Protein AF-A0A958XZD4-F1 (afdb_monomer_lite)

Sequence (187 aa):
SRILRFDDVDGHTVAGREPSVVVDDLPGDAHHGWKFIAFGPDGRLYVPVGAPCNVCDPRPPYASILSMTASGGERRSVARGVRNSVGFDWNPASGVLWFSDNGRDWLGDDRPPGEINRVSVPGQHFGFPYRHGDGLRDPEFGAAGDGLEFVAPALALGAHVAPLGLEFYRGRAFPARYRGALFVAEH

pLDDT: mean 95.66, std 2.87, range [83.25, 98.62]

Structure (mmCIF, N/CA/C/O backbone):
data_AF-A0A958XZD4-F1
#
_entry.id   AF-A0A958XZD4-F1
#
loop_
_atom_site.group_PDB
_atom_site.id
_atom_site.type_symbol
_atom_site.label_atom_id
_atom_site.label_alt_id
_atom_site.label_comp_id
_atom_site.label_asym_id
_atom_site.label_entity_id
_atom_site.label_seq_id
_atom_site.pdbx_PDB_ins_code
_atom_site.Cartn_x
_atom_site.Cartn_y
_atom_site.Cartn_z
_atom_site.occupancy
_atom_site.B_iso_or_equiv
_atom_site.auth_seq_id
_atom_site.auth_comp_id
_atom_site.auth_asym_id
_atom_site.auth_atom_id
_atom_site.pdbx_PDB_model_num
ATOM 1 N N . SER A 1 1 ? 4.691 12.036 11.489 1.00 90.56 1 SER A N 1
ATOM 2 C CA . SER A 1 1 ? 3.235 11.798 11.525 1.00 90.56 1 SER A CA 1
ATOM 3 C C . SER A 1 1 ? 2.879 11.154 12.856 1.00 90.56 1 SER A C 1
ATOM 5 O O . SER A 1 1 ? 3.766 10.626 13.516 1.00 90.56 1 SER A O 1
ATOM 7 N N . ARG A 1 2 ? 1.612 11.245 13.284 1.00 94.25 2 ARG A N 1
ATOM 8 C CA . ARG A 1 2 ? 1.153 10.715 14.579 1.00 94.25 2 ARG A CA 1
ATOM 9 C C . ARG A 1 2 ? 0.046 9.682 14.394 1.00 94.25 2 ARG A C 1
ATOM 11 O O . ARG A 1 2 ? -0.795 9.862 13.517 1.00 94.25 2 ARG A O 1
ATOM 18 N N . ILE A 1 3 ? 0.023 8.662 15.250 1.00 96.25 3 ILE A N 1
ATOM 19 C CA . ILE A 1 3 ? -1.112 7.747 15.424 1.00 96.25 3 ILE A CA 1
ATOM 20 C C . ILE A 1 3 ? -1.766 8.083 16.758 1.00 96.25 3 ILE A C 1
ATOM 22 O O . ILE A 1 3 ? -1.111 8.103 17.803 1.00 96.25 3 ILE A O 1
ATOM 26 N N . LEU A 1 4 ? -3.057 8.379 16.695 1.00 96.12 4 LEU A N 1
ATOM 27 C CA . LEU A 1 4 ? -3.867 8.821 17.818 1.00 96.12 4 LEU A CA 1
ATOM 28 C C . LEU A 1 4 ? -4.911 7.751 18.135 1.00 96.12 4 LEU A C 1
ATOM 30 O O . LEU A 1 4 ? -5.474 7.151 17.219 1.00 96.12 4 LEU A O 1
ATOM 34 N N . ARG A 1 5 ? -5.177 7.532 19.422 1.00 95.38 5 ARG A N 1
ATOM 35 C CA . ARG A 1 5 ? -6.197 6.598 19.907 1.00 95.38 5 ARG A CA 1
ATOM 36 C C . ARG A 1 5 ? -7.240 7.343 20.722 1.00 95.38 5 ARG A C 1
ATOM 38 O O . ARG A 1 5 ? -6.900 8.146 21.590 1.00 95.38 5 ARG A O 1
ATOM 45 N N . PHE A 1 6 ? -8.498 7.032 20.453 1.00 94.81 6 PHE A N 1
ATOM 46 C CA . PHE A 1 6 ? -9.627 7.421 21.284 1.00 94.81 6 PHE A CA 1
ATOM 47 C C . PHE A 1 6 ? -10.157 6.163 21.966 1.00 94.81 6 PHE A C 1
ATOM 49 O O . PHE A 1 6 ? -10.447 5.178 21.291 1.00 94.81 6 PHE A O 1
ATOM 56 N N . ASP A 1 7 ? -10.247 6.204 23.290 1.00 91.31 7 ASP A N 1
ATOM 57 C CA . ASP A 1 7 ? -10.787 5.112 24.104 1.00 91.31 7 ASP A CA 1
ATOM 58 C C . ASP A 1 7 ? -12.302 5.303 24.298 1.00 91.31 7 ASP A C 1
ATOM 60 O O . ASP A 1 7 ? -12.813 6.392 24.042 1.00 91.31 7 ASP A O 1
ATOM 64 N N . ASP A 1 8 ? -13.038 4.274 24.724 1.00 88.44 8 ASP A N 1
ATOM 65 C CA . ASP A 1 8 ? -14.467 4.353 25.092 1.00 88.44 8 ASP A CA 1
ATOM 66 C C . ASP A 1 8 ? -15.332 5.147 24.088 1.00 88.44 8 ASP A C 1
ATOM 68 O O . ASP A 1 8 ? -15.946 6.168 24.417 1.00 88.44 8 ASP A O 1
ATOM 72 N N . VAL A 1 9 ? -15.299 4.739 22.816 1.00 90.62 9 VAL A N 1
ATOM 73 C CA . VAL A 1 9 ? -16.026 5.413 21.721 1.00 90.62 9 VAL A CA 1
ATOM 74 C C . VAL A 1 9 ? -17.437 4.863 21.503 1.00 90.62 9 VAL A C 1
ATOM 76 O O . VAL A 1 9 ? -18.265 5.521 20.875 1.00 90.62 9 VAL A O 1
ATOM 79 N N . ASP A 1 10 ? -17.742 3.681 22.038 1.00 89.62 10 ASP A N 1
ATOM 80 C CA . ASP A 1 10 ? -19.055 3.057 21.883 1.00 89.62 10 ASP A CA 1
ATOM 81 C C . ASP A 1 10 ? -20.140 3.906 22.555 1.00 89.62 10 ASP A C 1
ATOM 83 O O . ASP A 1 10 ? -20.133 4.121 23.764 1.00 89.62 10 ASP A O 1
ATOM 87 N N . GLY A 1 11 ? -21.079 4.420 21.755 1.00 84.19 11 GLY A N 1
ATOM 88 C CA . GLY A 1 11 ? -22.170 5.276 22.236 1.00 84.19 11 GLY A CA 1
ATOM 89 C C . GLY A 1 11 ? -21.761 6.705 22.622 1.00 84.19 11 GLY A C 1
ATOM 90 O O . GLY A 1 11 ? -22.617 7.475 23.063 1.00 84.19 11 GLY A O 1
ATOM 91 N N . HIS A 1 12 ? -20.497 7.096 22.425 1.00 83.25 12 HIS A N 1
ATOM 92 C CA . HIS A 1 12 ? -19.972 8.406 22.812 1.00 83.25 12 HIS A CA 1
ATOM 93 C C . HIS A 1 12 ? -19.289 9.119 21.640 1.00 83.25 12 HIS A C 1
ATOM 95 O O . HIS A 1 12 ? -18.528 8.533 20.878 1.00 83.25 12 HIS A O 1
ATOM 101 N N . THR A 1 13 ? -19.515 10.429 21.508 1.00 87.31 13 THR A N 1
ATOM 102 C CA . THR A 1 13 ? -18.779 11.242 20.528 1.00 87.31 13 THR A CA 1
ATOM 103 C C . THR A 1 13 ? -17.320 11.428 20.952 1.00 87.31 13 THR A C 1
ATOM 105 O O . THR A 1 13 ? -17.013 11.555 22.138 1.00 87.31 13 THR A O 1
ATOM 108 N N . VAL A 1 14 ? -16.413 11.476 19.974 1.00 90.44 14 VAL A N 1
ATOM 109 C CA . VAL A 1 14 ? -15.002 11.845 20.186 1.00 90.44 14 VAL A CA 1
ATOM 110 C C . VAL A 1 14 ? -14.776 13.360 20.176 1.00 90.44 14 VAL A C 1
ATOM 112 O O . VAL A 1 14 ? -13.685 13.826 20.496 1.00 90.44 14 VAL A O 1
ATOM 115 N N . ALA A 1 15 ? -15.797 14.148 19.825 1.00 89.00 15 ALA A N 1
ATOM 116 C CA . ALA A 1 15 ? -15.689 15.600 19.758 1.00 89.00 15 ALA A CA 1
ATOM 117 C C . ALA A 1 15 ? -15.305 16.199 21.123 1.00 89.00 15 ALA A C 1
ATOM 119 O O . ALA A 1 15 ? -15.948 15.928 22.134 1.00 89.00 15 ALA A O 1
ATOM 120 N N . GLY A 1 16 ? -14.254 17.024 21.140 1.00 87.44 16 GLY A N 1
ATOM 121 C CA . GLY A 1 16 ? -13.761 17.692 22.350 1.00 87.44 16 GLY A CA 1
ATOM 122 C C . GLY A 1 16 ? -12.963 16.805 23.312 1.00 87.44 16 GLY A C 1
ATOM 123 O O . GLY A 1 16 ? -12.531 17.299 24.349 1.00 87.44 16 GLY A O 1
ATOM 124 N N . ARG A 1 17 ? -12.745 15.523 22.992 1.00 92.19 17 ARG A N 1
ATOM 125 C CA . ARG A 1 17 ? -11.922 14.617 23.803 1.00 92.19 17 ARG A CA 1
ATOM 126 C C . ARG A 1 17 ? -10.468 14.672 23.347 1.00 92.19 17 ARG A C 1
ATOM 128 O O . ARG A 1 17 ? -10.190 14.695 22.149 1.00 92.19 17 ARG A O 1
ATOM 135 N N . GLU A 1 18 ? -9.541 14.658 24.298 1.00 93.56 18 GLU A N 1
ATOM 136 C CA . GLU A 1 18 ? -8.116 14.551 23.989 1.00 93.56 18 GLU A CA 1
ATOM 137 C C . GLU A 1 18 ? -7.756 13.093 23.658 1.00 93.56 18 GLU A C 1
ATOM 139 O O . GLU A 1 18 ? -8.066 12.194 24.445 1.00 93.56 18 GLU A O 1
ATOM 144 N N . PRO A 1 19 ? -7.127 12.821 22.502 1.00 95.88 19 PRO A N 1
ATOM 145 C CA . PRO A 1 19 ? -6.666 11.482 22.179 1.00 95.88 19 PRO A CA 1
ATOM 146 C C . PRO A 1 19 ? -5.383 11.130 22.929 1.00 95.88 19 PRO A C 1
ATOM 148 O O . PRO A 1 19 ? -4.532 11.983 23.188 1.00 95.88 19 PRO A O 1
ATOM 151 N N . SER A 1 20 ? -5.177 9.835 23.147 1.00 96.50 20 SER A N 1
ATOM 152 C CA . SER A 1 20 ? -3.8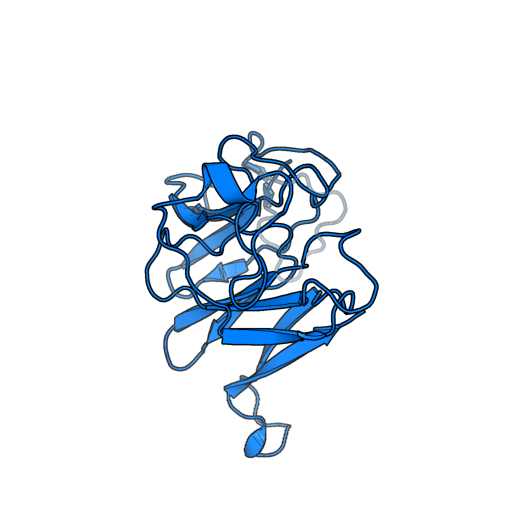62 9.314 23.514 1.00 96.50 20 SER A CA 1
ATOM 153 C C . SER A 1 20 ? -2.950 9.283 22.287 1.00 96.50 20 SER A C 1
ATOM 155 O O . SER A 1 20 ? -3.335 8.786 21.224 1.00 96.50 20 SER A O 1
ATOM 157 N N . VAL A 1 21 ? -1.722 9.780 22.427 1.00 97.56 21 VAL A N 1
ATOM 158 C CA . VAL A 1 21 ? -0.681 9.619 21.405 1.00 97.56 21 VAL A CA 1
ATOM 159 C C . VAL A 1 21 ? -0.095 8.215 21.532 1.00 97.56 21 VAL A C 1
ATOM 161 O O . VAL A 1 21 ? 0.462 7.868 22.569 1.00 97.56 21 VAL A O 1
ATOM 164 N N . VAL A 1 22 ? -0.231 7.402 20.483 1.00 97.56 22 VAL A N 1
ATOM 165 C CA . VAL A 1 22 ? 0.324 6.036 20.433 1.00 97.56 22 VAL A CA 1
ATOM 166 C C . VAL A 1 22 ? 1.698 6.035 19.771 1.00 97.56 22 VAL A C 1
ATOM 168 O O . VAL A 1 22 ? 2.606 5.331 20.197 1.00 97.56 22 VAL A O 1
ATOM 171 N N . VAL A 1 23 ? 1.844 6.826 18.709 1.00 96.94 23 VAL A N 1
ATOM 172 C CA . VAL A 1 23 ? 3.079 6.966 17.932 1.00 96.94 23 VAL A CA 1
ATOM 173 C C . VAL A 1 23 ? 3.206 8.413 17.478 1.00 96.94 23 VAL A C 1
ATOM 175 O O . VAL A 1 23 ? 2.223 8.981 17.001 1.00 96.94 23 VAL A O 1
ATOM 178 N N . ASP A 1 24 ? 4.398 8.996 17.569 1.00 96.81 24 ASP A N 1
ATOM 179 C CA . ASP A 1 24 ? 4.687 10.368 17.127 1.00 96.81 24 ASP A CA 1
ATOM 180 C C . ASP A 1 24 ? 6.016 10.541 16.375 1.00 96.81 24 ASP A C 1
ATOM 182 O O . ASP A 1 24 ? 6.325 11.637 15.908 1.00 96.81 24 ASP A O 1
ATOM 186 N N . ASP A 1 25 ? 6.750 9.452 16.173 1.00 95.50 25 ASP A N 1
ATOM 187 C CA . ASP A 1 25 ? 8.084 9.413 15.571 1.00 95.50 25 ASP A CA 1
ATOM 188 C C . ASP A 1 25 ? 8.097 8.824 14.146 1.00 95.50 25 ASP A C 1
ATOM 190 O O . ASP A 1 25 ? 9.162 8.593 13.572 1.00 95.50 25 ASP A O 1
ATOM 194 N N . LEU A 1 26 ? 6.931 8.572 13.539 1.00 95.06 26 LEU A N 1
ATOM 195 C CA . LEU A 1 26 ? 6.868 8.175 12.129 1.00 95.06 26 LEU A CA 1
ATOM 196 C C . LEU A 1 26 ? 7.177 9.369 11.215 1.00 95.06 26 LEU A C 1
ATOM 198 O O . LEU A 1 26 ? 6.849 10.506 11.566 1.00 95.06 26 LEU A O 1
ATOM 202 N N . PRO A 1 27 ? 7.712 9.148 10.001 1.00 95.12 27 PRO A N 1
ATOM 203 C CA . PRO A 1 27 ? 7.932 10.237 9.055 1.00 95.12 27 PRO A CA 1
ATOM 204 C C . PRO A 1 27 ? 6.652 11.028 8.737 1.00 95.12 27 PRO A C 1
ATOM 206 O O . PRO A 1 27 ? 5.539 10.490 8.778 1.00 95.12 27 PRO A O 1
ATOM 209 N N . GLY A 1 28 ? 6.786 12.340 8.531 1.00 92.75 28 GLY A N 1
ATOM 210 C CA . GLY A 1 28 ? 5.668 13.291 8.430 1.00 92.75 28 GLY A CA 1
ATOM 211 C C . GLY A 1 28 ? 5.514 13.973 7.076 1.00 92.75 28 GLY A C 1
ATOM 212 O O . GLY A 1 28 ? 4.638 14.822 6.943 1.00 92.75 28 GLY A O 1
ATOM 213 N N . ASP A 1 29 ? 6.363 13.631 6.115 1.00 96.19 29 ASP A N 1
ATOM 214 C CA . ASP A 1 29 ? 6.440 14.274 4.813 1.00 96.19 29 ASP A CA 1
ATOM 215 C C . ASP A 1 29 ? 5.123 14.137 4.040 1.00 96.19 29 ASP A C 1
ATOM 217 O O . ASP A 1 29 ? 4.458 13.100 4.074 1.00 96.19 29 ASP A O 1
ATOM 221 N N . ALA A 1 30 ? 4.725 15.220 3.368 1.00 93.00 30 ALA A N 1
ATOM 222 C CA . ALA A 1 30 ? 3.409 15.320 2.741 1.00 93.00 30 ALA A CA 1
ATOM 223 C C . ALA A 1 30 ? 3.274 14.429 1.496 1.00 93.00 30 ALA A C 1
ATOM 225 O O . ALA A 1 30 ? 2.206 13.873 1.239 1.00 93.00 30 ALA A O 1
ATOM 226 N N . HIS A 1 31 ? 4.352 14.284 0.724 1.00 92.94 31 HIS A N 1
ATOM 227 C CA . HIS A 1 31 ? 4.358 13.489 -0.500 1.00 92.94 31 HIS A CA 1
ATOM 228 C C . HIS A 1 31 ? 4.164 12.011 -0.144 1.00 92.94 31 HIS A C 1
ATOM 230 O O . HIS A 1 31 ? 4.938 11.459 0.633 1.00 92.94 31 HIS A O 1
ATOM 236 N N . HIS A 1 32 ? 3.081 11.408 -0.647 1.00 95.50 32 HIS A N 1
ATOM 237 C CA . HIS A 1 32 ? 2.643 10.052 -0.271 1.00 95.50 32 HIS A CA 1
ATOM 238 C C . HIS A 1 32 ? 2.508 9.866 1.255 1.00 95.50 32 HIS A C 1
ATOM 240 O O . HIS A 1 32 ? 2.673 8.779 1.819 1.00 95.50 32 HIS A O 1
ATOM 246 N N . GLY A 1 33 ? 2.207 10.972 1.940 1.00 89.50 33 GLY A N 1
ATOM 247 C CA . GLY A 1 33 ? 2.084 11.047 3.386 1.00 89.50 33 GLY A CA 1
ATOM 248 C C . GLY A 1 33 ? 0.758 10.508 3.909 1.00 89.50 33 GLY A C 1
ATOM 249 O O . GLY A 1 33 ? 0.694 10.141 5.083 1.00 89.50 33 GLY A O 1
ATOM 250 N N . TRP A 1 34 ? -0.276 10.417 3.065 1.00 86.56 34 TRP A N 1
ATOM 251 C CA . TRP A 1 34 ? -1.595 9.922 3.456 1.00 86.56 34 TRP A CA 1
ATOM 252 C C . TRP A 1 34 ? -1.536 8.476 3.943 1.00 86.56 34 TRP A C 1
ATOM 254 O O . TRP A 1 34 ? -0.761 7.661 3.446 1.00 86.56 34 TRP A O 1
ATOM 264 N N . LYS A 1 35 ? -2.307 8.187 4.992 1.00 84.62 35 LYS A N 1
ATOM 265 C CA . LYS A 1 35 ? -2.238 6.926 5.729 1.00 84.62 35 LYS A CA 1
ATOM 266 C C . LYS A 1 35 ? -3.596 6.247 5.709 1.00 84.62 35 LYS A C 1
ATOM 268 O O . LYS A 1 35 ? -4.576 6.825 6.165 1.00 84.62 35 LYS A O 1
ATOM 273 N N . PHE A 1 36 ? -3.609 5.001 5.259 1.00 92.12 36 PHE A N 1
ATOM 274 C CA . PHE A 1 36 ? -4.656 4.036 5.561 1.00 92.12 36 PHE A CA 1
ATOM 275 C C . PHE A 1 36 ? -4.083 3.058 6.584 1.00 92.12 36 PHE A C 1
ATOM 277 O O . PHE A 1 36 ? -3.016 2.501 6.349 1.00 92.12 36 PHE A O 1
ATOM 284 N N . ILE A 1 37 ? -4.722 2.901 7.742 1.00 96.50 37 ILE A N 1
ATOM 285 C CA . ILE A 1 37 ? -4.243 2.005 8.802 1.00 96.50 37 ILE A CA 1
ATOM 286 C C . ILE A 1 37 ? -5.36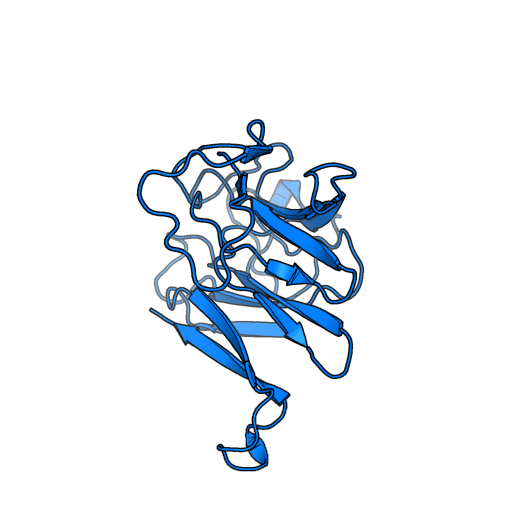4 1.065 9.216 1.00 96.50 37 ILE A C 1
ATOM 288 O O . ILE A 1 37 ? -6.515 1.482 9.322 1.00 96.50 37 ILE A O 1
ATOM 292 N N . ALA A 1 38 ? -5.025 -0.192 9.476 1.00 97.62 38 ALA A N 1
ATOM 293 C CA . ALA A 1 38 ? -5.985 -1.183 9.942 1.00 97.62 38 ALA A CA 1
ATOM 294 C C . ALA A 1 38 ? -5.296 -2.250 10.794 1.00 97.62 38 ALA A C 1
ATOM 296 O O . ALA A 1 38 ? -4.089 -2.486 10.675 1.00 97.62 38 ALA A O 1
ATOM 297 N N . PHE A 1 39 ? -6.074 -2.887 11.666 1.00 98.06 39 PHE A N 1
ATOM 298 C CA . PHE A 1 39 ? -5.624 -4.058 12.406 1.00 98.06 39 PHE A CA 1
ATOM 299 C C . PHE A 1 39 ? -5.753 -5.305 11.538 1.00 98.06 39 PHE A C 1
ATOM 301 O O . PHE A 1 39 ? -6.809 -5.554 10.958 1.00 98.06 39 PHE A O 1
ATOM 308 N N . GLY A 1 40 ? -4.678 -6.085 11.472 1.00 97.25 40 GLY A N 1
ATOM 309 C CA . GLY A 1 40 ? -4.677 -7.376 10.801 1.00 97.25 40 GLY A CA 1
ATOM 310 C C . GLY A 1 40 ? -5.298 -8.488 11.653 1.00 97.25 40 GLY A C 1
ATOM 311 O O . GLY A 1 40 ? -5.572 -8.297 12.842 1.00 97.25 40 GLY A O 1
ATOM 312 N N . PRO A 1 41 ? -5.470 -9.692 11.080 1.00 96.44 41 PRO A N 1
ATOM 313 C CA . PRO A 1 41 ? -6.009 -10.855 11.788 1.00 96.44 41 PRO A CA 1
ATOM 314 C C . PRO A 1 41 ? -5.108 -11.345 12.934 1.00 96.44 41 PRO A C 1
ATOM 316 O O . PRO A 1 41 ? -5.559 -12.110 13.781 1.00 96.44 41 PRO A O 1
ATOM 319 N N . ASP A 1 42 ? -3.847 -10.906 12.980 1.00 95.75 42 ASP A N 1
ATOM 320 C CA . ASP A 1 42 ? -2.896 -11.178 14.063 1.00 95.75 42 ASP A CA 1
ATOM 321 C C . ASP A 1 42 ? -2.981 -10.159 15.219 1.00 95.75 42 ASP A C 1
ATOM 323 O O . ASP A 1 42 ? -2.174 -10.206 16.148 1.00 95.75 42 ASP A O 1
ATOM 327 N N . GLY A 1 43 ? -3.936 -9.223 15.163 1.00 97.12 43 GLY A N 1
ATOM 328 C CA . GLY A 1 43 ? -4.126 -8.178 16.170 1.00 97.12 43 GLY A CA 1
ATOM 329 C C . GLY A 1 43 ? -3.078 -7.064 16.126 1.00 97.12 43 GLY A C 1
ATOM 330 O O . GLY A 1 43 ? -3.051 -6.212 17.018 1.00 97.12 43 GLY A O 1
ATOM 331 N N . ARG A 1 44 ? -2.206 -7.038 15.110 1.00 98.12 44 ARG A N 1
ATOM 332 C CA . ARG A 1 44 ? -1.203 -5.980 14.930 1.00 98.12 44 ARG A CA 1
ATOM 333 C C . ARG A 1 44 ? -1.752 -4.860 14.055 1.00 98.12 44 ARG A C 1
ATOM 335 O O . ARG A 1 44 ? -2.557 -5.099 13.160 1.00 98.12 44 ARG A O 1
ATOM 342 N N . LEU A 1 45 ? -1.300 -3.634 14.302 1.00 98.38 45 LEU A N 1
ATOM 343 C CA . LEU A 1 45 ? -1.636 -2.460 13.499 1.00 98.38 45 LEU A CA 1
ATOM 344 C C . LEU A 1 45 ? -0.692 -2.368 12.300 1.00 98.38 45 LEU A C 1
ATOM 346 O O . LEU A 1 45 ? 0.527 -2.403 12.481 1.00 98.38 45 LEU A O 1
ATOM 350 N N . TYR A 1 46 ? -1.244 -2.214 11.099 1.00 98.25 46 TYR A N 1
ATOM 351 C CA . TYR A 1 46 ? -0.487 -2.069 9.859 1.00 98.25 46 TYR A CA 1
ATOM 352 C C . TYR A 1 46 ? -0.541 -0.627 9.365 1.00 98.25 46 TYR A C 1
ATOM 354 O O . TYR A 1 46 ? -1.604 -0.006 9.365 1.00 98.25 46 TYR A O 1
ATOM 362 N N . VAL A 1 47 ? 0.619 -0.085 8.985 1.00 97.75 47 VAL A N 1
ATOM 363 C CA . VAL A 1 47 ? 0.793 1.340 8.676 1.00 97.75 47 VAL A CA 1
ATOM 364 C C . VAL A 1 47 ? 1.713 1.521 7.463 1.00 97.75 47 VAL A C 1
ATOM 366 O O . VAL A 1 47 ? 2.890 1.166 7.546 1.00 97.75 47 VAL A O 1
ATOM 369 N N . PRO A 1 48 ? 1.230 2.097 6.351 1.00 97.06 48 PRO A N 1
ATOM 370 C CA . PRO A 1 48 ? 2.035 2.380 5.179 1.00 97.06 48 PRO A CA 1
ATOM 371 C C . PRO A 1 48 ? 2.840 3.664 5.397 1.00 97.06 48 PRO A C 1
ATOM 373 O O . PRO A 1 48 ? 2.332 4.706 5.820 1.00 97.06 48 PRO A O 1
ATOM 376 N N . VAL A 1 49 ? 4.121 3.614 5.070 1.00 97.44 49 VAL A N 1
ATOM 377 C CA . VAL A 1 49 ? 5.025 4.760 5.054 1.00 97.44 49 VAL A CA 1
ATOM 378 C C . VAL A 1 49 ? 5.476 4.955 3.608 1.00 97.44 49 VAL A C 1
ATOM 380 O O . VAL A 1 49 ? 6.498 4.419 3.193 1.00 97.44 49 VAL A O 1
ATOM 383 N N . GLY A 1 50 ? 4.671 5.690 2.835 1.00 97.06 50 GLY A N 1
ATOM 384 C CA . GLY A 1 50 ? 4.950 5.998 1.430 1.00 97.06 50 GLY A CA 1
ATOM 385 C C . GLY A 1 50 ? 6.212 6.839 1.240 1.00 97.06 50 GLY A C 1
ATOM 386 O O . GLY A 1 50 ? 6.662 7.512 2.165 1.00 97.06 50 GLY A O 1
ATOM 387 N N . ALA A 1 51 ? 6.804 6.771 0.051 1.00 97.81 51 ALA A N 1
ATOM 388 C CA . ALA A 1 51 ? 8.025 7.477 -0.311 1.00 97.81 51 ALA A CA 1
ATOM 389 C C . ALA A 1 51 ? 7.812 9.005 -0.333 1.00 97.81 51 ALA A C 1
ATOM 391 O O . ALA A 1 51 ? 6.829 9.465 -0.909 1.00 97.81 51 ALA A O 1
ATOM 392 N N . PRO A 1 52 ? 8.749 9.818 0.184 1.00 97.38 52 PRO A N 1
ATOM 393 C CA . PRO A 1 52 ? 8.582 11.269 0.328 1.00 97.38 52 PRO A CA 1
ATOM 394 C C . PRO A 1 52 ? 8.801 12.040 -0.992 1.00 97.38 52 PRO A C 1
ATOM 396 O O . PRO A 1 52 ? 9.188 13.207 -0.996 1.00 97.38 52 PRO A O 1
ATOM 399 N N . CYS A 1 53 ? 8.617 11.383 -2.134 1.00 97.00 53 CYS A N 1
ATOM 400 C CA . CYS A 1 53 ? 9.040 11.836 -3.454 1.00 97.00 53 CYS A CA 1
ATOM 401 C C . CYS A 1 53 ? 8.246 11.106 -4.546 1.00 97.00 53 CYS A C 1
ATOM 403 O O . CYS A 1 53 ? 7.665 10.053 -4.286 1.00 97.00 53 CYS A O 1
ATOM 405 N N . ASN A 1 54 ? 8.318 11.600 -5.787 1.00 96.62 54 ASN A N 1
ATOM 406 C CA . ASN A 1 54 ? 7.836 10.839 -6.940 1.00 96.62 54 ASN A CA 1
ATOM 407 C C . ASN A 1 54 ? 8.700 9.578 -7.167 1.00 96.62 54 ASN A C 1
ATOM 409 O O . ASN A 1 54 ? 8.183 8.464 -7.212 1.00 96.62 54 ASN A O 1
ATOM 413 N N . VAL A 1 55 ? 10.020 9.760 -7.273 1.00 97.06 55 VAL A N 1
ATOM 414 C CA . VAL A 1 55 ? 11.017 8.689 -7.387 1.00 97.06 55 VAL A CA 1
ATOM 415 C C . VAL A 1 55 ? 12.256 9.074 -6.577 1.00 97.06 55 VAL A C 1
ATOM 417 O O . VAL A 1 55 ? 12.748 10.197 -6.680 1.00 97.06 55 VAL A O 1
ATOM 420 N N . CYS A 1 56 ? 12.706 8.182 -5.701 1.00 97.44 56 CYS A N 1
ATOM 421 C CA . CYS A 1 56 ? 13.918 8.321 -4.895 1.00 97.44 56 CYS A CA 1
ATOM 422 C C . CYS A 1 56 ? 14.203 6.993 -4.186 1.00 97.44 56 CYS A C 1
ATOM 424 O O . CYS A 1 56 ? 13.321 6.141 -4.106 1.00 97.44 56 CYS A O 1
ATOM 426 N N . ASP A 1 57 ? 15.404 6.848 -3.626 1.00 97.31 57 ASP A N 1
ATOM 427 C CA . ASP A 1 57 ? 15.780 5.740 -2.741 1.00 97.31 57 ASP A CA 1
ATOM 428 C C . ASP A 1 57 ? 15.819 6.233 -1.280 1.00 97.31 57 ASP A C 1
ATOM 430 O O . ASP A 1 57 ? 16.865 6.684 -0.792 1.00 97.31 57 ASP A O 1
ATOM 434 N N . PRO A 1 58 ? 14.660 6.311 -0.595 1.00 96.69 58 PRO A N 1
ATOM 435 C CA . PRO A 1 58 ? 14.591 6.902 0.727 1.00 96.69 58 PRO A CA 1
ATOM 436 C C . PRO A 1 58 ? 15.055 5.912 1.800 1.00 96.69 58 PRO A C 1
ATOM 438 O O . PRO A 1 58 ? 14.800 4.712 1.748 1.00 96.69 58 PRO A O 1
ATOM 441 N N . ARG A 1 59 ? 15.681 6.437 2.857 1.00 95.94 59 ARG A N 1
ATOM 442 C CA . ARG A 1 59 ? 16.078 5.616 4.009 1.00 95.94 59 ARG A CA 1
ATOM 443 C C . ARG A 1 59 ? 14.848 5.049 4.738 1.00 95.94 59 ARG A C 1
ATOM 445 O O . ARG A 1 59 ? 13.816 5.721 4.793 1.00 95.94 59 ARG A O 1
ATOM 452 N N . PRO A 1 60 ? 14.963 3.879 5.391 1.00 95.56 60 PRO A N 1
ATOM 453 C CA . PRO A 1 60 ? 13.899 3.350 6.238 1.00 95.56 60 PRO A CA 1
ATOM 454 C C . PRO A 1 60 ? 13.407 4.369 7.289 1.00 95.56 60 PRO A C 1
ATOM 456 O O . PRO A 1 60 ? 14.213 5.152 7.797 1.00 95.56 60 PRO A O 1
ATOM 459 N N . PRO A 1 61 ? 12.109 4.350 7.650 1.00 96.38 61 PRO A N 1
ATOM 460 C CA . PRO A 1 61 ? 11.115 3.346 7.269 1.00 96.38 61 PRO A CA 1
ATOM 461 C C . PRO A 1 61 ? 10.310 3.699 6.005 1.00 96.38 61 PRO A C 1
ATOM 463 O O . PRO A 1 61 ? 9.254 3.112 5.791 1.00 96.38 61 PRO A O 1
ATOM 466 N N . TYR A 1 62 ? 10.754 4.655 5.187 1.00 98.06 62 TYR A N 1
ATOM 467 C CA . TYR A 1 62 ? 10.067 4.994 3.942 1.00 98.06 62 TYR A CA 1
ATOM 468 C C . TYR A 1 62 ? 9.951 3.824 2.964 1.00 98.06 62 TYR A C 1
ATOM 470 O O . TYR A 1 62 ? 10.671 2.831 3.060 1.00 98.06 62 TYR A O 1
ATOM 478 N N . ALA A 1 63 ? 9.037 3.992 2.012 1.00 97.88 63 ALA A N 1
ATOM 479 C CA . ALA A 1 63 ? 8.702 3.029 0.980 1.00 97.88 63 ALA A CA 1
ATOM 480 C C . ALA A 1 63 ? 8.364 1.635 1.542 1.00 97.88 63 ALA A C 1
ATOM 482 O O . ALA A 1 63 ? 8.889 0.613 1.090 1.00 97.88 63 ALA A O 1
ATOM 483 N N . SER A 1 64 ? 7.539 1.582 2.590 1.00 98.06 64 SER A N 1
ATOM 484 C CA . SER A 1 64 ? 7.244 0.329 3.285 1.00 98.06 64 SER A CA 1
ATOM 485 C C . SER A 1 64 ? 5.823 0.256 3.830 1.00 98.06 64 SER A C 1
ATOM 487 O O . SER A 1 64 ? 5.151 1.269 4.013 1.00 98.06 64 SER A O 1
ATOM 489 N N . ILE A 1 65 ? 5.382 -0.959 4.149 1.00 98.38 65 ILE A N 1
ATOM 490 C CA . ILE A 1 65 ? 4.269 -1.189 5.071 1.00 98.38 65 ILE A CA 1
ATOM 491 C C . ILE A 1 65 ? 4.866 -1.759 6.351 1.00 98.38 65 ILE A C 1
ATOM 493 O O . ILE A 1 65 ? 5.587 -2.762 6.328 1.00 98.38 65 ILE A O 1
ATOM 497 N N . LEU A 1 66 ? 4.584 -1.105 7.471 1.00 98.00 66 LEU A N 1
ATOM 498 C CA . LEU A 1 66 ? 4.988 -1.532 8.803 1.00 98.00 66 LEU A CA 1
ATOM 499 C C . LEU A 1 66 ? 3.859 -2.318 9.466 1.00 98.00 66 LEU A C 1
ATOM 501 O O . LEU A 1 66 ? 2.689 -2.060 9.209 1.00 98.00 66 LEU A O 1
ATOM 505 N N . SER A 1 67 ? 4.212 -3.219 10.378 1.00 98.12 67 SER A N 1
ATOM 506 C CA . SER A 1 67 ? 3.295 -3.730 11.400 1.00 98.12 67 SER A CA 1
ATOM 507 C C . SER A 1 67 ? 3.860 -3.465 12.790 1.00 98.12 67 SER A C 1
ATOM 509 O O . SER A 1 67 ? 5.078 -3.512 12.984 1.00 98.12 67 SER A O 1
ATOM 511 N N . MET A 1 68 ? 2.988 -3.195 13.753 1.00 98.19 68 MET A N 1
ATOM 512 C CA . MET A 1 68 ? 3.341 -2.840 15.129 1.00 98.19 68 MET A CA 1
ATOM 513 C C . MET A 1 68 ? 2.280 -3.344 16.108 1.00 98.19 68 MET A C 1
ATOM 515 O O . MET A 1 68 ? 1.165 -3.677 15.707 1.00 98.19 68 MET A O 1
ATOM 519 N N . THR A 1 69 ? 2.610 -3.422 17.393 1.00 98.19 69 THR A N 1
ATOM 520 C CA . THR A 1 69 ? 1.598 -3.691 18.426 1.00 98.19 69 THR A CA 1
ATOM 521 C C . THR A 1 69 ? 0.587 -2.543 18.497 1.00 98.19 69 THR A C 1
ATOM 523 O O . THR A 1 69 ? 0.855 -1.435 18.034 1.00 98.19 69 THR A O 1
ATOM 526 N N . ALA A 1 70 ? -0.564 -2.763 19.138 1.00 96.25 70 ALA A N 1
ATOM 527 C CA . ALA A 1 70 ? -1.552 -1.703 19.376 1.00 96.25 70 ALA A CA 1
ATOM 528 C C . ALA A 1 70 ? -0.999 -0.515 20.196 1.00 96.25 70 ALA A C 1
ATOM 530 O O . ALA A 1 70 ? -1.544 0.583 20.139 1.00 96.25 70 ALA A O 1
ATOM 531 N N . SER A 1 71 ? 0.093 -0.725 20.942 1.00 95.88 71 SER A N 1
ATOM 532 C CA . SER A 1 71 ? 0.837 0.320 21.656 1.00 95.88 71 SER A CA 1
ATOM 533 C C . SER A 1 71 ? 1.887 1.039 20.797 1.00 95.88 71 SER A C 1
ATOM 535 O O . SER A 1 71 ? 2.585 1.906 21.307 1.00 95.88 71 SER A O 1
ATOM 537 N N . GLY A 1 72 ? 2.034 0.680 19.517 1.00 96.00 72 GLY A N 1
ATOM 538 C CA . GLY A 1 72 ? 2.997 1.289 18.596 1.00 96.00 72 GLY A CA 1
ATOM 539 C C . GLY A 1 72 ? 4.419 0.716 18.658 1.00 96.00 72 GLY A C 1
ATOM 540 O O . GLY A 1 72 ? 5.304 1.215 17.960 1.00 96.00 72 GLY A O 1
ATOM 541 N N . GLY A 1 73 ? 4.657 -0.316 19.473 1.00 95.50 73 GLY A N 1
ATOM 542 C CA . GLY A 1 73 ? 5.952 -0.982 19.646 1.00 95.50 73 GLY A CA 1
ATOM 543 C C . GLY A 1 73 ? 6.195 -2.144 18.674 1.00 95.50 73 GLY A C 1
ATOM 544 O O . GLY A 1 73 ? 5.368 -2.448 17.816 1.00 95.50 73 GLY A O 1
ATOM 545 N N . GLU A 1 74 ? 7.353 -2.805 18.816 1.00 96.00 74 GLU A N 1
ATOM 546 C CA . GLU A 1 74 ? 7.761 -3.989 18.028 1.00 96.00 74 GLU A CA 1
ATOM 547 C C . GLU A 1 74 ? 7.565 -3.826 16.510 1.00 96.00 74 GLU A C 1
ATOM 549 O O . GLU A 1 74 ? 7.005 -4.680 15.814 1.00 96.00 74 GLU A O 1
ATOM 554 N N . ARG A 1 75 ? 7.982 -2.677 15.986 1.00 95.88 75 ARG A N 1
ATOM 555 C CA . ARG A 1 75 ? 7.766 -2.334 14.582 1.00 95.88 75 ARG A CA 1
ATOM 556 C C . ARG A 1 75 ? 8.588 -3.256 13.685 1.00 95.88 75 ARG A C 1
ATOM 558 O O . ARG A 1 75 ? 9.793 -3.402 13.878 1.00 95.88 75 ARG A O 1
ATOM 565 N N . ARG A 1 76 ? 7.948 -3.838 12.672 1.00 95.50 76 ARG A N 1
ATOM 566 C CA . ARG A 1 76 ? 8.602 -4.630 11.617 1.00 95.50 76 ARG A CA 1
ATOM 567 C C . ARG A 1 76 ? 8.086 -4.207 10.248 1.00 95.50 76 ARG A C 1
ATOM 569 O O . ARG A 1 76 ? 6.889 -3.978 10.093 1.00 95.50 76 ARG A O 1
ATOM 576 N N . SER A 1 77 ? 8.968 -4.137 9.256 1.00 96.94 77 SER A N 1
ATOM 577 C CA . SER A 1 77 ? 8.555 -3.971 7.861 1.00 96.94 77 SER A CA 1
ATOM 578 C C . SER A 1 77 ? 7.980 -5.292 7.348 1.00 96.94 77 SER A C 1
ATOM 580 O O . SER A 1 77 ? 8.651 -6.323 7.388 1.00 96.94 77 SER A O 1
ATOM 582 N N . VAL A 1 78 ? 6.719 -5.270 6.913 1.00 98.12 78 VAL A N 1
ATOM 583 C CA . VAL A 1 78 ? 6.045 -6.424 6.297 1.00 98.12 78 VAL A CA 1
ATOM 584 C C . VAL A 1 78 ? 6.148 -6.396 4.776 1.00 98.12 78 VAL A C 1
ATOM 586 O O . VAL A 1 78 ? 6.158 -7.454 4.157 1.00 98.12 78 VAL A O 1
ATOM 589 N N . ALA A 1 79 ? 6.301 -5.210 4.193 1.00 98.44 79 ALA A N 1
ATOM 590 C CA . ALA A 1 79 ? 6.581 -4.992 2.781 1.00 98.44 79 ALA A CA 1
ATOM 591 C C . ALA A 1 79 ? 7.577 -3.834 2.642 1.00 98.44 79 ALA A C 1
ATOM 593 O O . ALA A 1 79 ? 7.481 -2.852 3.384 1.00 98.44 79 ALA A O 1
ATOM 594 N N . ARG A 1 80 ? 8.521 -3.955 1.710 1.00 98.44 80 ARG A N 1
ATOM 595 C CA . ARG A 1 80 ? 9.518 -2.937 1.335 1.00 98.44 80 ARG A CA 1
ATOM 596 C C . ARG A 1 80 ? 9.362 -2.579 -0.137 1.00 98.44 80 ARG A C 1
ATOM 598 O O . ARG A 1 80 ? 8.791 -3.363 -0.886 1.00 98.44 80 ARG A O 1
ATOM 605 N N . GLY A 1 81 ? 9.899 -1.441 -0.556 1.00 98.12 81 GLY A N 1
ATOM 606 C CA . GLY A 1 81 ? 9.776 -0.975 -1.935 1.00 98.12 81 GLY A CA 1
ATOM 607 C C . GLY A 1 81 ? 8.325 -0.742 -2.345 1.00 98.12 81 GLY A C 1
ATOM 608 O O . GLY A 1 81 ? 7.949 -1.118 -3.447 1.00 98.12 81 GLY A O 1
ATOM 609 N N . VAL A 1 82 ? 7.529 -0.185 -1.427 1.00 98.00 82 VAL A N 1
ATOM 610 C CA . VAL A 1 82 ? 6.126 0.200 -1.638 1.00 98.00 82 VAL A CA 1
ATOM 611 C C . VAL A 1 82 ? 6.070 1.714 -1.788 1.00 98.00 82 VAL A C 1
ATOM 613 O O . VAL A 1 82 ? 6.334 2.420 -0.815 1.00 98.00 82 VAL A O 1
ATOM 616 N N . ARG A 1 83 ? 5.760 2.241 -2.971 1.00 97.56 83 ARG A N 1
ATOM 617 C CA . ARG A 1 83 ? 5.863 3.683 -3.246 1.00 97.56 83 ARG A CA 1
ATOM 618 C C . ARG A 1 83 ? 4.814 4.487 -2.483 1.00 97.56 83 ARG A C 1
ATOM 620 O O . ARG A 1 83 ? 5.159 5.380 -1.711 1.00 97.56 83 ARG A O 1
ATOM 627 N N . ASN A 1 84 ? 3.543 4.206 -2.724 1.00 96.94 84 ASN A N 1
ATOM 628 C CA . ASN A 1 84 ? 2.397 4.970 -2.254 1.00 96.94 84 ASN A CA 1
ATOM 629 C C . ASN A 1 84 ? 1.164 4.059 -2.159 1.00 96.94 84 ASN A C 1
ATOM 631 O O . ASN A 1 84 ? 0.261 4.100 -2.996 1.00 96.94 84 ASN A O 1
ATOM 635 N N . SER A 1 85 ? 1.138 3.242 -1.105 1.00 96.69 85 SER A N 1
ATOM 636 C CA . SER A 1 85 ? -0.020 2.422 -0.757 1.00 96.69 85 SER A CA 1
ATOM 637 C C . SER A 1 85 ? -1.041 3.231 0.030 1.00 96.69 85 SER A C 1
ATOM 639 O O . SER A 1 85 ? -0.751 3.729 1.120 1.00 96.69 85 SER A O 1
ATOM 641 N N . VAL A 1 86 ? -2.266 3.263 -0.482 1.00 93.06 86 VAL A N 1
ATOM 642 C CA . VAL A 1 86 ? -3.397 4.016 0.079 1.00 93.06 86 VAL A CA 1
ATOM 643 C C . VAL A 1 86 ? -4.584 3.127 0.465 1.00 93.06 86 VAL A C 1
ATOM 645 O O . VAL A 1 86 ? -5.491 3.608 1.138 1.00 93.06 86 VAL A O 1
ATOM 648 N N . GLY A 1 87 ? -4.527 1.825 0.168 1.00 95.12 87 GLY A N 1
ATOM 649 C CA . GLY A 1 87 ? -5.509 0.841 0.612 1.00 95.12 87 GLY A CA 1
ATOM 650 C C . GLY A 1 87 ? -4.917 -0.559 0.725 1.00 95.12 87 GLY A C 1
ATOM 651 O O . GLY A 1 87 ? -4.060 -0.965 -0.061 1.00 95.12 87 GLY A O 1
ATOM 652 N N . PHE A 1 88 ? -5.370 -1.314 1.719 1.00 98.00 88 PHE A N 1
ATOM 653 C CA . PHE A 1 88 ? -5.026 -2.723 1.871 1.00 98.00 88 PHE A CA 1
ATOM 654 C C . PHE A 1 88 ? -6.072 -3.465 2.686 1.00 98.00 88 PHE A C 1
ATOM 656 O O . PHE A 1 88 ? -6.782 -2.874 3.492 1.00 98.00 88 PHE A O 1
ATOM 663 N N . ASP A 1 89 ? -6.117 -4.778 2.506 1.00 98.31 89 ASP A N 1
ATOM 664 C CA . ASP A 1 89 ? -6.978 -5.658 3.280 1.00 98.31 89 ASP A CA 1
ATOM 665 C C . ASP A 1 89 ? -6.402 -7.084 3.315 1.00 98.31 89 ASP A C 1
ATOM 667 O O . ASP A 1 89 ? -5.508 -7.448 2.546 1.00 98.31 89 ASP A O 1
ATOM 671 N N . TRP A 1 90 ? -6.910 -7.916 4.217 1.00 98.19 90 TRP A N 1
ATOM 672 C CA . TRP A 1 90 ? -6.515 -9.308 4.358 1.00 98.19 90 TRP A CA 1
ATOM 673 C C . TRP A 1 90 ? -7.523 -10.225 3.692 1.00 98.19 90 TRP A C 1
ATOM 675 O O . TRP A 1 90 ? -8.720 -10.193 3.991 1.00 98.19 90 TRP A O 1
ATOM 685 N N . ASN A 1 91 ? -7.019 -11.118 2.843 1.00 97.06 91 ASN A N 1
ATOM 686 C CA . ASN A 1 91 ? -7.840 -12.160 2.252 1.00 97.06 91 ASN A CA 1
ATOM 687 C C . ASN A 1 91 ? -8.486 -12.996 3.376 1.00 97.06 91 ASN A C 1
ATOM 689 O O . ASN A 1 91 ? -7.760 -13.585 4.178 1.00 97.06 91 ASN A O 1
ATOM 693 N N . PRO A 1 92 ? -9.825 -13.095 3.449 1.00 94.75 92 PRO A N 1
ATOM 694 C CA . PRO A 1 92 ? -10.501 -13.720 4.585 1.00 94.75 92 PRO A CA 1
ATOM 695 C C . PRO A 1 92 ? -10.306 -15.240 4.658 1.00 94.75 92 PRO A C 1
ATOM 697 O O . PRO A 1 92 ? -10.548 -15.826 5.708 1.00 94.75 92 PRO A O 1
ATOM 700 N N . ALA A 1 93 ? -9.887 -15.888 3.566 1.00 94.31 93 ALA A N 1
ATOM 701 C CA . ALA A 1 93 ? -9.635 -17.326 3.538 1.00 94.31 93 ALA A CA 1
ATOM 702 C C . ALA A 1 93 ? -8.202 -17.679 3.962 1.00 94.31 93 ALA A C 1
ATOM 704 O O . ALA A 1 93 ? -7.996 -18.715 4.588 1.00 94.31 93 ALA A O 1
ATOM 705 N N . SER A 1 94 ? -7.215 -16.844 3.622 1.00 94.81 94 SER A N 1
ATOM 706 C CA . SER A 1 94 ? -5.797 -17.138 3.880 1.00 94.81 94 SER A CA 1
ATOM 707 C C . SER A 1 94 ? -5.136 -16.252 4.936 1.00 94.81 94 SER A C 1
ATOM 709 O O . SER A 1 94 ? -4.035 -16.566 5.377 1.00 94.81 94 SER A O 1
ATOM 711 N N . GLY A 1 95 ? -5.756 -15.133 5.314 1.00 94.94 95 GLY A N 1
ATOM 712 C CA . GLY A 1 95 ? -5.155 -14.122 6.188 1.00 94.94 95 GLY A CA 1
ATOM 713 C C . GLY A 1 95 ? -3.985 -13.363 5.551 1.00 94.94 95 GLY A C 1
ATOM 714 O O . GLY A 1 95 ? -3.286 -12.630 6.243 1.00 94.94 95 GLY A O 1
ATOM 715 N N . VAL A 1 96 ? -3.745 -13.532 4.247 1.00 96.88 96 VAL A N 1
ATOM 716 C CA . VAL A 1 96 ? -2.661 -12.856 3.518 1.00 96.88 96 VAL A CA 1
ATOM 717 C C . VAL A 1 96 ? -3.022 -11.393 3.280 1.00 96.88 96 VAL A C 1
ATOM 719 O O . VAL A 1 96 ? -4.135 -11.107 2.844 1.00 96.88 96 VAL A O 1
ATOM 722 N N . LEU A 1 97 ? -2.072 -10.485 3.517 1.00 98.44 97 LEU A N 1
ATOM 723 C CA . LEU A 1 97 ? -2.203 -9.053 3.235 1.00 98.44 97 LEU A CA 1
ATOM 724 C C . LEU A 1 97 ? -2.128 -8.785 1.725 1.00 98.44 97 LEU A C 1
ATOM 726 O O . LEU A 1 97 ? -1.169 -9.206 1.073 1.00 98.44 97 LEU A O 1
ATOM 730 N N . TRP A 1 98 ? -3.101 -8.042 1.205 1.00 98.62 98 TRP A N 1
ATOM 731 C CA . TRP A 1 98 ? -3.130 -7.485 -0.147 1.00 98.62 98 TRP A CA 1
ATOM 732 C C . TRP A 1 98 ? -3.166 -5.965 -0.071 1.00 98.62 98 TRP A C 1
ATOM 734 O O . TRP A 1 98 ? -3.882 -5.426 0.766 1.00 98.62 98 TRP A O 1
ATOM 744 N N . PHE A 1 99 ? -2.420 -5.276 -0.929 1.00 98.44 99 PHE A N 1
ATOM 745 C CA . PHE A 1 99 ? -2.307 -3.818 -0.888 1.00 98.44 99 PHE A CA 1
ATOM 746 C C . PHE A 1 99 ? -2.228 -3.208 -2.289 1.00 98.44 99 PHE A C 1
ATOM 748 O O . PHE A 1 99 ? -1.715 -3.838 -3.213 1.00 98.44 99 PHE A O 1
ATOM 755 N N . SER A 1 100 ? -2.748 -1.990 -2.437 1.00 97.75 100 SER A N 1
ATOM 756 C CA . SER A 1 100 ? -2.555 -1.146 -3.621 1.00 97.75 100 SER A CA 1
ATOM 757 C C . SER A 1 100 ? -1.171 -0.514 -3.606 1.00 97.75 100 SER A C 1
ATOM 759 O O . SER A 1 100 ? -0.708 -0.134 -2.531 1.00 97.75 100 SER A O 1
ATOM 761 N N . ASP A 1 101 ? -0.585 -0.249 -4.764 1.00 97.56 101 ASP A N 1
ATOM 762 C CA . ASP A 1 101 ? 0.529 0.688 -4.872 1.00 97.56 101 ASP A CA 1
ATOM 763 C C . ASP A 1 101 ? 0.382 1.580 -6.109 1.00 97.56 101 ASP A C 1
ATOM 765 O O . ASP A 1 101 ? 0.147 1.100 -7.220 1.00 97.56 101 ASP A O 1
ATOM 769 N N . ASN A 1 102 ? 0.496 2.894 -5.921 1.00 97.06 102 ASN A N 1
ATOM 770 C CA . ASN A 1 102 ? 0.462 3.842 -7.029 1.00 97.06 102 ASN A CA 1
ATOM 771 C C . ASN A 1 102 ? 1.844 3.905 -7.685 1.00 97.06 102 ASN A C 1
ATOM 773 O O . ASN A 1 102 ? 2.801 4.371 -7.057 1.00 97.06 102 ASN A O 1
ATOM 777 N N . GLY A 1 103 ? 1.933 3.509 -8.958 1.00 94.38 103 GLY A N 1
ATOM 778 C CA . GLY A 1 103 ? 3.161 3.574 -9.752 1.00 94.38 103 GLY A CA 1
ATOM 779 C C . GLY A 1 103 ? 3.754 4.988 -9.845 1.00 94.38 1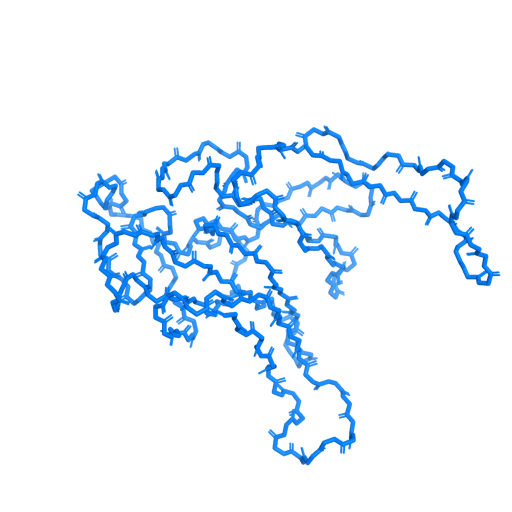03 GLY A C 1
ATOM 780 O O . GLY A 1 103 ? 3.069 5.980 -9.594 1.00 94.38 103 GLY A O 1
ATOM 781 N N . ARG A 1 104 ? 5.054 5.094 -10.165 1.00 95.00 104 ARG A N 1
ATOM 782 C CA . ARG A 1 104 ? 5.721 6.403 -10.279 1.00 95.00 104 ARG A CA 1
ATOM 783 C C . ARG A 1 104 ? 5.158 7.264 -11.400 1.00 95.00 104 ARG A C 1
ATOM 785 O O . ARG A 1 104 ? 4.799 6.769 -12.458 1.00 95.00 104 ARG A O 1
ATOM 792 N N . ASP A 1 105 ? 5.217 8.570 -11.217 1.00 94.81 105 ASP A N 1
ATOM 793 C CA . ASP A 1 105 ? 4.817 9.520 -12.239 1.00 94.81 105 ASP A CA 1
ATOM 794 C C . ASP A 1 105 ? 5.944 9.734 -13.261 1.00 94.81 105 ASP A C 1
ATOM 796 O O . ASP A 1 105 ? 7.137 9.502 -12.997 1.00 94.81 105 ASP A 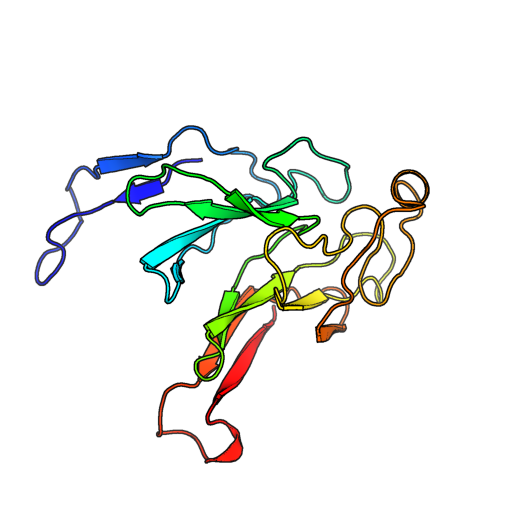O 1
ATOM 800 N N . TRP A 1 106 ? 5.551 10.257 -14.422 1.00 94.12 106 TRP A N 1
ATOM 801 C CA . TRP A 1 106 ? 6.444 10.786 -15.460 1.00 94.12 106 TRP A CA 1
ATOM 802 C C . TRP A 1 106 ? 7.325 9.743 -16.175 1.00 94.12 106 TRP A C 1
ATOM 804 O O . TRP A 1 106 ? 8.446 10.057 -16.571 1.00 94.12 106 TRP A O 1
ATOM 814 N N . LEU A 1 107 ? 6.822 8.518 -16.391 1.00 94.56 107 LEU A N 1
ATOM 815 C CA . LEU A 1 107 ? 7.409 7.559 -17.353 1.00 94.56 107 LEU A CA 1
ATOM 816 C C . LEU A 1 107 ? 6.605 7.412 -18.660 1.00 94.56 107 LEU A C 1
ATOM 818 O O . LEU A 1 107 ? 6.963 6.590 -19.512 1.00 94.56 107 LEU A O 1
ATOM 822 N N . GLY A 1 108 ? 5.572 8.234 -18.845 1.00 93.88 108 GLY A N 1
ATOM 823 C CA . GLY A 1 108 ? 4.673 8.239 -20.000 1.00 93.88 108 GLY A CA 1
ATOM 824 C C . GLY A 1 108 ? 3.214 8.076 -19.579 1.00 93.88 108 GLY A C 1
ATOM 825 O O . GLY A 1 108 ? 2.924 7.912 -18.396 1.00 93.88 108 GLY A O 1
ATOM 826 N N . ASP A 1 109 ? 2.312 8.109 -20.555 1.00 93.06 109 ASP A N 1
ATOM 827 C CA . ASP A 1 109 ? 0.866 8.051 -20.303 1.00 93.06 109 ASP A CA 1
ATOM 828 C C . ASP A 1 109 ? 0.391 6.622 -19.998 1.00 93.06 109 ASP A C 1
ATOM 830 O O . ASP A 1 109 ? -0.525 6.427 -19.209 1.00 93.06 109 ASP A O 1
ATOM 834 N N . ASP A 1 110 ? 1.080 5.617 -20.543 1.00 93.44 110 ASP A N 1
ATOM 835 C CA . ASP A 1 110 ? 0.696 4.205 -20.423 1.00 93.44 110 ASP A CA 1
ATOM 836 C C . ASP A 1 110 ? 1.593 3.405 -19.459 1.00 93.44 110 ASP A C 1
ATOM 838 O O . ASP A 1 110 ? 1.533 2.174 -19.424 1.00 93.44 110 ASP A O 1
ATOM 842 N N . ARG A 1 111 ? 2.480 4.068 -18.698 1.00 93.25 111 ARG A N 1
ATOM 843 C CA . ARG A 1 111 ? 3.391 3.396 -17.752 1.00 93.25 111 ARG A CA 1
ATOM 844 C C . ARG A 1 111 ? 3.941 4.322 -16.653 1.00 93.25 111 ARG A C 1
ATOM 846 O O . ARG A 1 111 ? 4.139 5.510 -16.908 1.00 93.25 111 ARG A O 1
ATOM 853 N N . PRO A 1 112 ? 4.335 3.767 -15.491 1.00 94.69 112 PRO A N 1
ATOM 854 C CA . PRO A 1 112 ? 4.133 2.387 -15.054 1.00 94.69 112 PRO A CA 1
ATOM 855 C C . PRO A 1 112 ? 2.681 2.145 -14.601 1.00 94.69 112 PRO A C 1
ATOM 857 O O . PRO A 1 112 ? 1.956 3.104 -14.335 1.00 94.69 112 PRO A O 1
ATOM 860 N N . PRO A 1 113 ? 2.246 0.878 -14.515 1.00 96.25 113 PRO A N 1
ATOM 861 C CA . PRO A 1 113 ? 0.919 0.557 -14.003 1.00 96.25 113 PRO A CA 1
ATOM 862 C C . PRO A 1 113 ? 0.801 0.895 -12.508 1.00 96.25 113 PRO A C 1
ATOM 864 O O . PRO A 1 113 ? 1.797 0.896 -11.780 1.00 96.25 113 PRO A O 1
ATOM 867 N N . GLY A 1 114 ? -0.424 1.141 -12.040 1.00 96.94 114 GLY A N 1
ATOM 868 C CA . GLY A 1 114 ? -0.754 0.903 -10.634 1.00 96.94 114 GLY A CA 1
ATOM 869 C C . GLY A 1 114 ? -0.727 -0.597 -10.329 1.00 96.94 114 GLY A C 1
ATOM 870 O O . GLY A 1 114 ? -0.882 -1.427 -11.227 1.00 96.94 114 GLY A O 1
ATOM 871 N N . GLU A 1 115 ? -0.541 -0.965 -9.069 1.00 98.06 115 GLU A N 1
ATOM 872 C CA . GLU A 1 115 ? -0.335 -2.360 -8.686 1.00 98.06 115 GLU A CA 1
ATOM 873 C C . GLU A 1 115 ? -1.312 -2.809 -7.607 1.00 98.06 115 GLU A C 1
ATOM 875 O O . GLU A 1 115 ? -1.621 -2.073 -6.669 1.00 98.06 115 GLU A O 1
ATOM 880 N N . ILE A 1 116 ? -1.732 -4.068 -7.701 1.00 98.31 116 ILE A N 1
ATOM 881 C CA . ILE A 1 116 ? -2.263 -4.824 -6.573 1.00 98.31 116 ILE A CA 1
ATOM 882 C C . ILE A 1 116 ? -1.240 -5.894 -6.215 1.00 98.31 116 ILE A C 1
ATOM 884 O O . ILE A 1 116 ? -0.932 -6.794 -7.001 1.00 98.31 116 ILE A O 1
ATOM 888 N N . ASN A 1 117 ? -0.737 -5.810 -4.994 1.00 98.56 117 ASN A N 1
ATOM 889 C CA . ASN A 1 117 ? 0.314 -6.656 -4.461 1.00 98.56 117 ASN A CA 1
ATOM 890 C C . ASN A 1 117 ? -0.222 -7.571 -3.358 1.00 98.56 117 ASN A C 1
ATOM 892 O O . ASN A 1 117 ? -1.237 -7.281 -2.723 1.00 98.56 117 ASN A O 1
ATOM 896 N N . ARG A 1 118 ? 0.484 -8.677 -3.093 1.00 97.88 118 ARG A N 1
ATOM 897 C CA . ARG A 1 118 ? 0.208 -9.562 -1.950 1.00 97.88 118 ARG A CA 1
ATOM 898 C C . ARG A 1 118 ? 1.493 -9.928 -1.216 1.00 97.88 118 ARG A C 1
ATOM 900 O O . ARG A 1 118 ? 2.480 -10.314 -1.842 1.00 97.88 118 ARG A O 1
ATOM 907 N N . VAL A 1 119 ? 1.470 -9.874 0.111 1.00 98.06 119 VAL A N 1
ATOM 908 C CA . VAL A 1 119 ? 2.623 -10.238 0.948 1.00 98.06 119 VAL A CA 1
ATOM 909 C C . VAL A 1 119 ? 2.579 -11.728 1.252 1.00 98.06 119 VAL A C 1
ATOM 911 O O . VAL A 1 119 ? 1.836 -12.170 2.124 1.00 98.06 119 VAL A O 1
ATOM 914 N N . SER A 1 120 ? 3.383 -12.511 0.534 1.00 94.06 120 SER A N 1
ATOM 915 C CA . SER A 1 120 ? 3.472 -13.960 0.772 1.00 94.06 120 SER A CA 1
ATOM 916 C C . SER A 1 120 ? 4.417 -14.277 1.932 1.00 94.06 120 SER A C 1
ATOM 918 O O . SER A 1 120 ? 4.180 -15.215 2.689 1.00 94.06 120 SER A O 1
ATOM 920 N N . VAL A 1 121 ? 5.473 -13.474 2.085 1.00 94.50 121 VAL A N 1
ATOM 921 C CA . VAL A 1 121 ? 6.448 -13.563 3.177 1.00 94.50 121 VAL A CA 1
ATOM 922 C C . VAL A 1 121 ? 6.724 -12.149 3.702 1.00 94.50 121 VAL A C 1
ATOM 924 O O . VAL A 1 121 ? 7.002 -11.256 2.899 1.00 94.50 121 VAL A O 1
ATOM 927 N N . PRO A 1 122 ? 6.668 -11.904 5.026 1.00 94.81 122 PRO A N 1
ATOM 928 C CA . PRO A 1 122 ? 7.002 -10.597 5.581 1.00 94.81 122 PRO A CA 1
ATOM 929 C C . PRO A 1 122 ? 8.418 -10.146 5.200 1.00 94.81 122 PRO A C 1
ATOM 931 O O . PRO A 1 122 ? 9.370 -10.920 5.276 1.00 94.81 122 PRO A O 1
ATOM 934 N N . GLY A 1 123 ? 8.559 -8.877 4.821 1.00 95.81 123 GLY A N 1
ATOM 935 C CA . GLY A 1 123 ? 9.839 -8.265 4.453 1.00 95.81 123 GLY A CA 1
ATOM 936 C C . GLY A 1 123 ? 10.199 -8.392 2.968 1.00 95.81 123 GLY A C 1
ATOM 937 O O . GLY A 1 123 ? 11.271 -7.933 2.563 1.00 95.81 123 GLY A O 1
ATOM 938 N N . GLN A 1 124 ? 9.317 -8.966 2.145 1.00 97.81 124 GLN A N 1
ATOM 939 C CA . GLN A 1 124 ? 9.446 -8.949 0.685 1.00 97.81 124 GLN A CA 1
ATOM 940 C C . GLN A 1 124 ? 9.587 -7.520 0.134 1.00 97.81 124 GLN A C 1
ATOM 942 O O . GLN A 1 124 ? 9.076 -6.564 0.722 1.00 97.81 124 GLN A O 1
ATOM 947 N N . HIS A 1 125 ? 10.311 -7.380 -0.979 1.00 98.00 125 HIS A N 1
ATOM 948 C CA . HIS A 1 125 ? 10.544 -6.108 -1.662 1.00 98.00 125 HIS A CA 1
ATOM 949 C C . HIS A 1 125 ? 9.719 -6.046 -2.953 1.00 98.00 125 HIS A C 1
ATOM 951 O O . HIS A 1 125 ? 9.840 -6.937 -3.787 1.00 98.00 125 HIS A O 1
ATOM 957 N N . PHE A 1 126 ? 8.908 -5.005 -3.131 1.00 98.38 126 PHE A N 1
ATOM 958 C CA . PHE A 1 126 ? 7.913 -4.892 -4.209 1.00 98.38 126 PHE A CA 1
ATOM 959 C C . PHE A 1 126 ? 8.351 -4.017 -5.385 1.00 98.38 126 PHE A C 1
ATOM 961 O O . PHE A 1 126 ? 7.646 -3.888 -6.368 1.00 98.38 126 PHE A O 1
ATOM 968 N N . GLY A 1 127 ? 9.578 -3.507 -5.337 1.00 98.06 127 GLY A N 1
ATOM 969 C CA . GLY A 1 127 ? 10.305 -3.077 -6.531 1.00 98.06 127 GLY A CA 1
ATOM 970 C C . GLY A 1 127 ? 10.721 -1.621 -6.489 1.00 98.06 127 GLY A C 1
ATOM 971 O O . GLY A 1 127 ? 11.857 -1.332 -6.866 1.00 98.06 127 GLY A O 1
ATOM 972 N N . PHE A 1 128 ? 9.884 -0.726 -5.960 1.00 98.38 128 PHE A N 1
ATOM 973 C CA . PHE A 1 128 ? 10.207 0.699 -5.905 1.00 98.38 128 PHE A CA 1
ATOM 974 C C . PHE A 1 128 ? 11.508 0.959 -5.112 1.00 98.38 128 PHE A C 1
ATOM 976 O O . PHE A 1 128 ? 11.681 0.371 -4.043 1.00 98.38 128 PHE A O 1
ATOM 983 N N . PRO A 1 129 ? 12.407 1.850 -5.576 1.00 98.06 129 PRO A N 1
ATOM 984 C CA . PRO A 1 129 ? 12.330 2.635 -6.815 1.00 98.06 129 PRO A CA 1
ATOM 985 C C . PRO A 1 129 ? 12.958 1.948 -8.040 1.00 98.06 129 PRO A C 1
ATOM 987 O O . PRO A 1 129 ? 13.073 2.565 -9.092 1.00 98.06 129 PRO A O 1
ATOM 990 N N . TYR A 1 130 ? 13.422 0.706 -7.917 1.00 98.44 130 TYR A N 1
ATOM 991 C CA . TYR A 1 130 ? 14.305 0.058 -8.889 1.00 98.44 130 TYR A CA 1
ATOM 992 C C . TYR A 1 130 ? 13.575 -0.650 -10.039 1.00 98.44 130 TYR A C 1
ATOM 994 O O . TYR A 1 130 ? 14.103 -0.739 -11.158 1.00 98.44 130 TYR A O 1
ATOM 1002 N N . ARG A 1 131 ? 12.400 -1.215 -9.753 1.00 97.75 131 ARG A N 1
ATOM 1003 C CA . ARG A 1 131 ? 11.520 -1.926 -10.690 1.00 97.75 131 ARG A CA 1
ATOM 1004 C C . ARG A 1 131 ? 10.074 -1.494 -10.445 1.00 97.75 131 ARG A C 1
ATOM 1006 O O . ARG A 1 131 ? 9.698 -1.313 -9.293 1.00 97.75 131 ARG A O 1
ATOM 1013 N N . HIS A 1 132 ? 9.295 -1.363 -11.516 1.00 97.00 132 HIS A N 1
ATOM 1014 C CA . HIS A 1 132 ? 7.875 -0.996 -11.477 1.00 97.00 132 HIS A CA 1
ATOM 1015 C C . HIS A 1 132 ? 7.036 -2.025 -12.239 1.00 97.00 132 HIS A C 1
ATOM 1017 O O . HIS A 1 132 ? 7.485 -2.540 -13.268 1.00 97.00 132 HIS A O 1
ATOM 1023 N N . GLY A 1 133 ? 5.815 -2.288 -11.787 1.00 94.56 133 GLY A N 1
ATOM 1024 C CA . GLY A 1 133 ? 4.889 -3.233 -12.403 1.00 94.56 133 GLY A CA 1
ATOM 1025 C C . GLY A 1 133 ? 5.522 -4.606 -12.619 1.00 94.56 133 GLY A C 1
ATOM 1026 O O . GLY A 1 133 ? 6.219 -5.145 -11.760 1.00 94.56 133 GLY A O 1
ATOM 1027 N N . ASP A 1 134 ? 5.367 -5.134 -13.831 1.00 90.38 134 ASP A N 1
ATOM 1028 C CA . ASP A 1 134 ? 5.907 -6.436 -14.243 1.00 90.38 134 ASP A CA 1
ATOM 1029 C C . ASP A 1 134 ? 7.424 -6.409 -14.546 1.00 90.38 134 ASP A C 1
ATOM 1031 O O . ASP A 1 134 ? 7.915 -7.061 -15.469 1.00 90.38 134 ASP A O 1
ATOM 1035 N N . GLY A 1 135 ? 8.195 -5.645 -13.766 1.00 93.06 135 GLY A N 1
ATOM 1036 C CA . GLY A 1 135 ? 9.657 -5.608 -13.841 1.00 93.06 135 GLY A CA 1
ATOM 1037 C C . GLY A 1 135 ? 10.236 -4.517 -14.744 1.00 93.06 135 GLY A C 1
ATOM 1038 O O . GLY A 1 135 ? 11.413 -4.597 -15.112 1.00 93.06 135 GLY A O 1
ATOM 1039 N N . LEU A 1 136 ? 9.461 -3.480 -15.081 1.00 95.56 136 LEU A N 1
ATOM 1040 C CA . LEU A 1 136 ? 9.963 -2.306 -15.796 1.00 95.56 136 LEU A CA 1
ATOM 1041 C C . LEU A 1 136 ? 11.106 -1.675 -14.997 1.00 95.56 136 LEU A C 1
ATOM 1043 O O . LEU A 1 136 ? 10.913 -1.180 -13.888 1.00 95.56 136 LEU A O 1
ATOM 1047 N N . ARG A 1 137 ? 12.310 -1.687 -15.569 1.00 97.62 137 ARG A N 1
ATOM 1048 C CA . ARG A 1 137 ? 13.493 -1.098 -14.943 1.00 97.62 137 ARG A CA 1
ATOM 1049 C C . ARG A 1 137 ? 13.379 0.418 -14.893 1.00 97.62 137 ARG A C 1
ATOM 1051 O O . ARG A 1 137 ? 13.180 1.050 -15.929 1.00 97.62 137 ARG A O 1
ATOM 1058 N N . ASP A 1 138 ? 13.557 0.989 -13.704 1.00 98.00 138 ASP A N 1
ATOM 1059 C CA . ASP A 1 138 ? 13.606 2.440 -13.561 1.00 98.00 138 ASP A CA 1
ATOM 1060 C C . ASP A 1 138 ? 14.855 3.008 -14.267 1.00 98.00 138 ASP A C 1
ATOM 1062 O O . ASP A 1 138 ? 15.947 2.436 -14.133 1.00 98.00 138 ASP A O 1
ATOM 1066 N N . PRO A 1 139 ? 14.727 4.099 -15.042 1.00 97.25 139 PRO A N 1
ATOM 1067 C CA . PRO A 1 139 ? 15.850 4.670 -15.781 1.00 97.25 139 PRO A CA 1
ATOM 1068 C C . PRO A 1 139 ? 16.901 5.334 -14.882 1.00 97.25 139 PRO A C 1
ATOM 1070 O O . PRO A 1 139 ? 18.072 5.362 -15.255 1.00 97.25 139 PRO A O 1
ATOM 1073 N N . GLU A 1 140 ? 16.508 5.849 -13.716 1.00 97.25 140 GLU A N 1
ATOM 1074 C CA . GLU A 1 140 ? 17.385 6.596 -12.810 1.00 97.25 140 GLU A CA 1
ATOM 1075 C C . GLU A 1 140 ? 17.959 5.679 -11.724 1.00 97.25 140 GLU A C 1
ATOM 1077 O O . GLU A 1 140 ? 19.165 5.672 -11.477 1.00 97.25 140 GLU A O 1
ATOM 1082 N N . PHE A 1 141 ? 17.109 4.853 -11.112 1.00 97.75 141 PHE A N 1
ATOM 1083 C CA . PHE A 1 141 ? 17.470 4.036 -9.950 1.00 97.75 141 PHE A CA 1
ATOM 1084 C C . PHE A 1 141 ? 17.683 2.563 -10.282 1.00 97.75 141 PHE A C 1
ATOM 1086 O O . PHE A 1 141 ? 18.282 1.840 -9.489 1.00 97.75 141 PHE A O 1
ATOM 1093 N N . GLY A 1 142 ? 17.253 2.091 -11.454 1.00 97.50 142 GLY A N 1
ATOM 1094 C CA . GLY A 1 142 ? 17.198 0.661 -11.752 1.00 97.50 142 GLY A CA 1
ATOM 1095 C C . GLY A 1 142 ? 18.529 -0.082 -11.613 1.00 97.50 142 GLY A C 1
ATOM 1096 O O . GLY A 1 142 ? 18.504 -1.276 -11.330 1.00 97.50 142 GLY A O 1
ATOM 1097 N N . ALA A 1 143 ? 19.665 0.606 -11.770 1.00 97.69 143 ALA A N 1
ATOM 1098 C CA . ALA A 1 143 ? 21.002 0.030 -11.596 1.00 97.69 143 ALA A CA 1
ATOM 1099 C C . ALA A 1 143 ? 21.361 -0.274 -10.144 1.00 97.69 143 ALA A C 1
ATOM 1101 O O . ALA A 1 143 ? 21.996 -1.287 -9.874 1.00 97.69 143 ALA A O 1
ATOM 1102 N N . ALA A 1 144 ? 20.922 0.564 -9.206 1.00 97.31 144 ALA A N 1
ATOM 1103 C CA . ALA A 1 144 ? 21.187 0.355 -7.787 1.00 97.31 144 ALA A CA 1
ATOM 1104 C C . ALA A 1 144 ? 20.451 -0.875 -7.227 1.00 97.31 144 ALA A C 1
ATOM 1106 O O . ALA A 1 144 ? 20.881 -1.443 -6.229 1.00 97.31 144 ALA A O 1
ATOM 1107 N N . GLY A 1 145 ? 19.372 -1.305 -7.887 1.00 95.62 145 GLY A N 1
ATOM 1108 C CA . GLY A 1 145 ? 18.625 -2.505 -7.518 1.00 95.62 145 GLY A CA 1
ATOM 1109 C C . GLY A 1 145 ? 19.067 -3.786 -8.224 1.00 95.62 145 GLY A C 1
ATOM 1110 O O . GLY A 1 145 ? 18.406 -4.812 -8.063 1.00 95.62 145 GLY A O 1
ATOM 1111 N N . ASP A 1 146 ? 20.126 -3.760 -9.038 1.00 95.06 146 ASP A N 1
ATOM 1112 C CA . ASP A 1 146 ? 20.594 -4.965 -9.724 1.00 95.06 146 ASP A CA 1
ATOM 1113 C C . ASP A 1 146 ? 21.141 -5.981 -8.696 1.00 95.06 146 ASP A C 1
ATOM 1115 O O . ASP A 1 146 ? 21.960 -5.656 -7.839 1.00 95.06 146 ASP A O 1
ATOM 1119 N N . GLY A 1 147 ? 20.651 -7.224 -8.762 1.00 94.81 147 GLY A N 1
ATOM 1120 C CA . GLY A 1 147 ? 20.970 -8.286 -7.797 1.00 94.81 147 GLY A CA 1
ATOM 1121 C C . GLY A 1 147 ? 20.047 -8.356 -6.574 1.00 94.81 147 GLY A C 1
ATOM 1122 O O . GLY A 1 147 ? 20.182 -9.282 -5.777 1.00 94.81 147 GLY A O 1
ATOM 1123 N N . LEU A 1 148 ? 19.094 -7.428 -6.431 1.00 96.38 148 LEU A N 1
ATOM 1124 C CA . LEU A 1 148 ? 18.024 -7.549 -5.442 1.00 96.38 148 LEU A CA 1
ATOM 1125 C C . LEU A 1 148 ? 16.902 -8.460 -5.953 1.00 96.38 148 LEU A C 1
ATOM 1127 O O . LEU A 1 148 ? 16.605 -8.511 -7.148 1.00 96.38 148 LEU A O 1
ATOM 1131 N N . GLU A 1 149 ? 16.246 -9.150 -5.023 1.00 96.56 149 GLU A N 1
ATOM 1132 C CA . GLU A 1 149 ? 15.046 -9.932 -5.309 1.00 96.56 149 GLU A CA 1
ATOM 1133 C C . GLU A 1 149 ? 13.793 -9.074 -5.128 1.00 96.56 149 GLU A C 1
ATOM 1135 O O . GLU A 1 149 ? 13.582 -8.468 -4.072 1.00 96.56 149 GLU A O 1
ATOM 1140 N N . PHE A 1 150 ? 12.946 -9.061 -6.156 1.00 97.69 150 PHE A N 1
ATOM 1141 C CA . PHE A 1 150 ? 11.686 -8.329 -6.170 1.00 97.69 150 PHE A CA 1
ATOM 1142 C C . PHE A 1 150 ? 10.503 -9.274 -6.352 1.00 97.69 150 PHE A C 1
ATOM 1144 O O . PHE A 1 150 ? 10.601 -10.298 -7.030 1.00 97.69 150 PHE A O 1
ATOM 1151 N N . VAL A 1 151 ? 9.373 -8.909 -5.760 1.00 97.62 151 VAL A N 1
ATOM 1152 C CA . VAL A 1 151 ? 8.095 -9.595 -5.934 1.00 97.62 151 VAL A CA 1
ATOM 1153 C C . VAL A 1 151 ? 7.285 -8.839 -6.975 1.00 97.62 151 VAL A C 1
ATOM 1155 O O . VAL A 1 151 ? 7.034 -7.653 -6.804 1.00 97.62 151 VAL A O 1
ATOM 1158 N N . ALA A 1 152 ? 6.890 -9.532 -8.042 1.00 97.00 152 ALA A N 1
ATOM 1159 C CA . ALA A 1 152 ? 5.993 -8.985 -9.053 1.00 97.00 152 ALA A CA 1
ATOM 1160 C C . ALA A 1 152 ? 4.574 -8.789 -8.484 1.00 97.00 152 ALA A C 1
ATOM 1162 O O . ALA A 1 152 ? 4.163 -9.560 -7.600 1.00 97.00 152 ALA A O 1
ATOM 1163 N N . PRO A 1 153 ? 3.805 -7.816 -9.002 1.00 97.62 153 PRO A N 1
ATOM 1164 C CA . PRO A 1 153 ? 2.439 -7.603 -8.560 1.00 97.62 153 PRO A CA 1
ATOM 1165 C C . PRO A 1 153 ? 1.555 -8.816 -8.846 1.00 97.62 153 PRO A C 1
ATOM 1167 O O . PRO A 1 153 ? 1.760 -9.580 -9.788 1.00 97.62 153 PRO A O 1
ATOM 1170 N N . ALA A 1 154 ? 0.534 -8.999 -8.008 1.00 97.44 154 ALA A N 1
ATOM 1171 C CA . ALA A 1 154 ? -0.497 -10.001 -8.259 1.00 97.44 154 ALA A CA 1
ATOM 1172 C C . ALA A 1 154 ? -1.410 -9.580 -9.422 1.00 97.44 154 ALA A C 1
ATOM 1174 O O . ALA A 1 154 ? -1.977 -10.439 -10.097 1.00 97.44 154 ALA A O 1
ATOM 1175 N N . LEU A 1 155 ? -1.554 -8.269 -9.634 1.00 97.06 155 LEU A N 1
ATOM 1176 C CA . LEU A 1 155 ? -2.231 -7.676 -10.779 1.00 97.06 155 LEU A CA 1
ATOM 1177 C C . LEU A 1 155 ? -1.607 -6.310 -11.093 1.00 97.06 155 LEU A C 1
ATOM 1179 O O . LEU A 1 155 ? -1.558 -5.440 -10.223 1.00 97.06 155 LEU A O 1
ATOM 1183 N N . ALA A 1 156 ? -1.178 -6.122 -12.338 1.00 96.62 156 ALA A N 1
ATOM 1184 C CA . ALA A 1 156 ? -0.902 -4.807 -12.901 1.00 96.62 156 ALA A CA 1
ATOM 1185 C C . ALA A 1 156 ? -2.216 -4.188 -13.406 1.00 96.62 156 ALA A C 1
ATOM 1187 O O . ALA A 1 156 ? -2.973 -4.831 -14.138 1.00 96.62 156 ALA A O 1
ATOM 1188 N N . LEU A 1 157 ? -2.498 -2.958 -12.987 1.00 96.00 157 LEU A N 1
ATOM 1189 C CA . LEU A 1 157 ? -3.657 -2.178 -13.421 1.00 96.00 157 LEU A CA 1
ATOM 1190 C C . LEU A 1 157 ? -3.284 -1.278 -14.611 1.00 96.00 157 LEU A C 1
ATOM 1192 O O . LEU A 1 157 ? -2.204 -1.395 -15.191 1.00 96.00 157 LEU A O 1
ATOM 1196 N N . GLY A 1 158 ? -4.173 -0.353 -14.975 1.00 95.19 158 GLY A N 1
ATOM 1197 C CA . GLY A 1 158 ? -3.812 0.747 -15.865 1.00 95.19 158 GLY A CA 1
ATOM 1198 C C . GLY A 1 158 ? -2.770 1.679 -15.233 1.00 95.19 158 GLY A C 1
ATOM 1199 O O . GLY A 1 158 ? -2.640 1.766 -14.007 1.00 95.19 158 GLY A O 1
ATOM 1200 N N . ALA A 1 159 ? -2.025 2.398 -16.070 1.00 94.19 159 ALA A N 1
ATOM 1201 C CA . ALA A 1 159 ? -1.217 3.518 -15.602 1.00 94.19 159 ALA A CA 1
ATOM 1202 C C . ALA A 1 159 ? -2.124 4.652 -15.108 1.00 94.19 159 ALA A C 1
ATOM 1204 O O . ALA A 1 159 ? -3.205 4.870 -15.651 1.00 94.19 159 ALA A O 1
ATOM 1205 N N . HIS A 1 160 ? -1.681 5.358 -14.067 1.00 92.25 160 HIS A N 1
ATOM 1206 C CA . HIS A 1 160 ? -2.340 6.556 -13.523 1.00 92.25 160 HIS A CA 1
ATOM 1207 C C . HIS A 1 160 ? -3.787 6.383 -13.030 1.00 92.25 160 HIS A C 1
ATOM 1209 O O . HIS A 1 160 ? -4.435 7.381 -12.745 1.00 92.25 160 HIS A O 1
ATOM 1215 N N . VAL A 1 161 ? -4.277 5.149 -12.849 1.00 94.38 161 VAL A N 1
ATOM 1216 C CA . VAL A 1 161 ? -5.626 4.873 -12.297 1.00 94.38 161 VAL A CA 1
ATOM 1217 C C . VAL A 1 161 ? -5.723 5.066 -10.780 1.00 94.38 161 VAL A C 1
ATOM 1219 O O . VAL A 1 161 ? -6.791 4.911 -10.200 1.00 94.38 161 VAL A O 1
ATOM 1222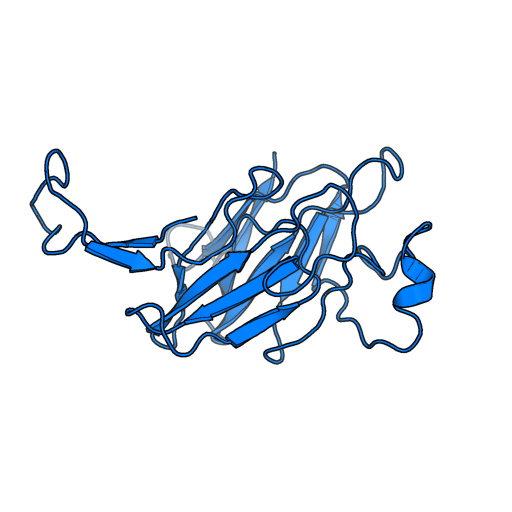 N N . ALA A 1 162 ? -4.582 5.315 -10.129 1.00 93.06 162 ALA A N 1
ATOM 1223 C CA . ALA A 1 162 ? -4.447 5.552 -8.696 1.00 93.06 162 ALA A CA 1
ATOM 1224 C C . ALA A 1 162 ? -5.330 4.622 -7.826 1.00 93.06 162 ALA A C 1
ATOM 1226 O O . ALA A 1 162 ? -6.320 5.087 -7.261 1.00 93.06 162 ALA A O 1
ATOM 1227 N N . PRO A 1 163 ? -5.023 3.312 -7.706 1.00 94.44 163 PRO A N 1
ATOM 1228 C CA . PRO A 1 163 ? -5.787 2.414 -6.838 1.00 94.44 163 PRO A CA 1
ATOM 1229 C C . PRO A 1 163 ? -5.758 2.903 -5.383 1.00 94.44 163 PRO A C 1
ATOM 1231 O O . PRO A 1 163 ? -4.725 2.851 -4.720 1.00 94.44 163 PRO A O 1
ATOM 1234 N N . LEU A 1 164 ? -6.902 3.370 -4.879 1.00 91.25 164 LEU A N 1
ATOM 1235 C CA . LEU A 1 164 ? -7.022 3.990 -3.562 1.00 91.25 164 LEU A CA 1
ATOM 1236 C C . LEU A 1 164 ? -7.459 3.007 -2.479 1.00 91.25 164 LEU A C 1
ATOM 1238 O O . LEU A 1 164 ? -6.822 2.922 -1.439 1.00 91.25 164 LEU A O 1
ATOM 1242 N N . GLY A 1 165 ? -8.570 2.302 -2.687 1.00 91.19 165 GLY A N 1
ATOM 1243 C CA . GLY A 1 165 ? -9.216 1.493 -1.649 1.00 91.19 165 GLY A CA 1
ATOM 1244 C C . GLY A 1 165 ? -9.286 0.023 -2.029 1.00 91.19 165 GLY A C 1
ATOM 1245 O O . GLY A 1 165 ? -9.697 -0.295 -3.142 1.00 91.19 165 GLY A O 1
ATOM 1246 N N . LEU A 1 166 ? -8.928 -0.861 -1.095 1.00 96.12 166 LEU A N 1
ATOM 1247 C CA . LEU A 1 166 ? -9.033 -2.314 -1.230 1.00 96.12 166 LEU A CA 1
ATOM 1248 C C . LEU A 1 166 ? -9.927 -2.864 -0.122 1.00 96.12 166 LEU A C 1
ATOM 1250 O O . LEU A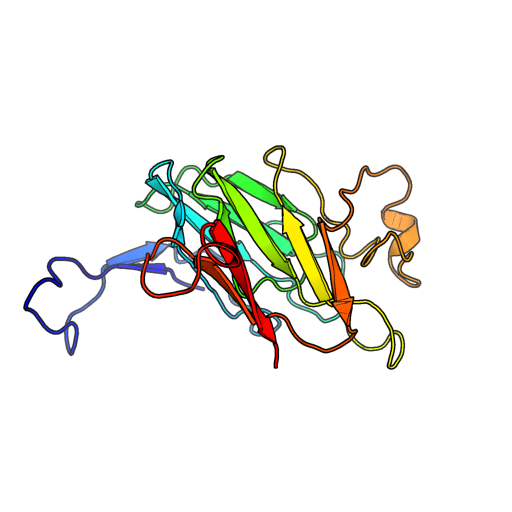 1 166 ? -9.702 -2.556 1.042 1.00 96.12 166 LEU A O 1
ATOM 1254 N N . GLU A 1 167 ? -10.897 -3.703 -0.483 1.00 97.06 167 GLU A N 1
ATOM 1255 C CA . GLU A 1 167 ? -11.751 -4.402 0.485 1.00 97.06 167 GLU A CA 1
ATOM 1256 C C . GLU A 1 167 ? -12.150 -5.777 -0.059 1.00 97.06 167 GLU A C 1
ATOM 1258 O O . GLU A 1 167 ? -12.748 -5.900 -1.135 1.00 97.06 167 GLU A O 1
ATOM 1263 N N . PHE A 1 168 ? -11.854 -6.835 0.692 1.00 97.94 168 PHE A N 1
ATOM 1264 C CA . PHE A 1 168 ? -12.383 -8.161 0.415 1.00 97.94 168 PHE A CA 1
ATOM 1265 C C . PHE A 1 168 ? -13.847 -8.246 0.827 1.00 97.94 168 PHE A C 1
ATOM 1267 O O . PHE A 1 168 ? -14.236 -7.985 1.964 1.00 97.94 168 PHE A O 1
ATOM 1274 N N . TYR A 1 169 ? -14.684 -8.727 -0.084 1.00 97.62 169 TYR A N 1
ATOM 1275 C CA . TYR A 1 169 ? -16.096 -8.886 0.203 1.00 97.62 169 TYR A CA 1
ATOM 1276 C C . TYR A 1 169 ? -16.372 -10.053 1.154 1.00 97.62 169 TYR A C 1
ATOM 1278 O O . TYR A 1 169 ? -16.264 -11.228 0.784 1.00 97.62 169 TYR A O 1
ATOM 1286 N N . ARG A 1 170 ? -16.817 -9.720 2.369 1.00 95.88 170 ARG A N 1
ATOM 1287 C CA . ARG A 1 170 ? -17.178 -10.683 3.429 1.00 95.88 170 ARG A CA 1
ATOM 1288 C C . ARG A 1 170 ? -18.691 -10.894 3.587 1.00 95.88 170 ARG A C 1
ATOM 1290 O O . ARG A 1 170 ? -19.127 -11.715 4.390 1.00 95.88 170 ARG A O 1
ATOM 1297 N N . GLY A 1 171 ? -19.503 -10.153 2.833 1.00 95.38 171 GLY A N 1
ATOM 1298 C CA . GLY A 1 171 ? -20.963 -10.181 2.924 1.00 95.38 171 GLY A CA 1
ATOM 1299 C C . GLY A 1 171 ? -21.640 -11.291 2.111 1.00 95.38 171 GLY A C 1
ATOM 1300 O O . GLY A 1 171 ? -21.011 -12.115 1.447 1.00 95.38 171 GLY A O 1
ATOM 1301 N N . ARG A 1 172 ? -22.980 -11.296 2.146 1.00 97.06 172 ARG A N 1
ATOM 1302 C CA . ARG A 1 172 ? -23.833 -12.215 1.359 1.00 97.06 172 ARG A CA 1
ATOM 1303 C C . ARG A 1 172 ? -24.844 -11.516 0.444 1.00 97.06 172 ARG A C 1
ATOM 1305 O O . ARG A 1 172 ? -25.554 -12.213 -0.276 1.00 97.06 172 ARG A O 1
ATOM 1312 N N . ALA A 1 173 ? -24.899 -10.185 0.481 1.00 96.88 173 ALA A N 1
ATOM 1313 C CA . ALA A 1 173 ? -25.829 -9.360 -0.287 1.00 96.88 173 ALA A CA 1
ATOM 1314 C C . ALA A 1 173 ? -25.557 -9.383 -1.805 1.00 96.88 173 ALA A C 1
ATOM 1316 O O . ALA A 1 173 ? -26.500 -9.354 -2.588 1.00 96.88 173 ALA A O 1
ATOM 1317 N N . PHE A 1 174 ? -24.293 -9.479 -2.234 1.00 96.69 174 PHE A N 1
ATOM 1318 C CA . PHE A 1 174 ? -23.937 -9.623 -3.646 1.00 96.69 174 PHE A CA 1
ATOM 1319 C C . PHE A 1 174 ? -23.989 -11.087 -4.123 1.00 96.69 174 PHE A C 1
ATOM 1321 O O . PHE A 1 174 ? -23.864 -12.017 -3.310 1.00 96.69 174 PHE A O 1
ATOM 1328 N N . PRO A 1 175 ? -24.137 -11.313 -5.448 1.00 97.88 175 PRO A N 1
ATOM 1329 C CA . PRO A 1 175 ? -24.093 -12.644 -6.049 1.00 97.88 175 PRO A CA 1
ATOM 1330 C C . PRO A 1 175 ? -22.865 -13.463 -5.640 1.00 97.88 175 PRO A C 1
ATOM 1332 O O . PRO A 1 175 ? -21.806 -12.914 -5.343 1.00 97.88 175 PRO A O 1
ATOM 1335 N N . ALA A 1 176 ? -22.987 -14.794 -5.700 1.00 96.69 176 ALA A N 1
ATOM 1336 C CA . ALA A 1 176 ? -21.953 -15.727 -5.244 1.00 96.69 176 ALA A CA 1
ATOM 1337 C C . ALA A 1 176 ? -20.559 -15.450 -5.832 1.00 96.69 176 ALA A C 1
ATOM 1339 O O . ALA A 1 176 ? -19.574 -15.580 -5.115 1.00 96.69 176 ALA A O 1
ATOM 1340 N N . ARG A 1 177 ? -20.481 -14.987 -7.088 1.00 96.44 177 ARG A N 1
ATOM 1341 C CA . ARG A 1 177 ? -19.215 -14.644 -7.760 1.00 96.44 177 ARG A CA 1
ATOM 1342 C C . ARG A 1 177 ? -18.397 -13.543 -7.071 1.00 96.44 177 ARG A C 1
ATOM 1344 O O . ARG A 1 177 ? -17.200 -13.472 -7.299 1.00 96.44 177 ARG A O 1
ATOM 1351 N N . TYR A 1 178 ? -19.027 -12.685 -6.266 1.00 96.62 178 TYR A N 1
ATOM 1352 C CA . TYR A 1 178 ? -18.337 -11.617 -5.535 1.00 96.62 178 TYR A CA 1
ATOM 1353 C C . TYR A 1 178 ? -17.887 -12.051 -4.140 1.00 96.62 178 TYR A C 1
ATOM 1355 O O . TYR A 1 178 ? -17.159 -11.319 -3.484 1.00 96.62 178 TYR A O 1
ATOM 1363 N N . ARG A 1 179 ? -18.317 -13.215 -3.642 1.00 94.75 179 ARG A N 1
ATOM 1364 C CA . ARG A 1 179 ? -17.966 -13.680 -2.291 1.00 94.75 179 ARG A CA 1
ATOM 1365 C C . ARG A 1 179 ? -16.477 -14.002 -2.231 1.00 94.75 179 ARG A C 1
ATOM 1367 O O . ARG A 1 179 ? -16.016 -14.875 -2.956 1.00 94.75 179 ARG A O 1
ATOM 1374 N N . GLY A 1 180 ? -15.745 -13.282 -1.379 1.00 94.31 180 GLY A N 1
ATOM 1375 C CA . GLY A 1 180 ? -14.284 -13.353 -1.312 1.00 94.31 180 GLY A CA 1
ATOM 1376 C C . GLY A 1 180 ? -13.554 -12.628 -2.449 1.00 94.31 180 GLY A C 1
ATOM 1377 O O . GLY A 1 180 ? -12.333 -12.736 -2.527 1.00 94.31 180 GLY A O 1
ATOM 1378 N N . ALA A 1 181 ? -14.263 -11.894 -3.316 1.00 96.88 181 ALA A N 1
ATOM 1379 C CA . ALA A 1 181 ? -13.625 -11.032 -4.305 1.00 96.88 181 ALA A CA 1
ATOM 1380 C C . ALA A 1 181 ? -12.995 -9.812 -3.621 1.00 96.88 181 ALA A C 1
ATOM 1382 O O . ALA A 1 181 ? -13.520 -9.317 -2.623 1.00 96.88 181 ALA A O 1
ATOM 1383 N N . LEU A 1 182 ? -11.886 -9.332 -4.179 1.00 97.69 182 LEU A N 1
ATOM 1384 C CA . LEU A 1 182 ? -11.282 -8.059 -3.807 1.00 97.69 182 LEU A CA 1
ATOM 1385 C C . LEU A 1 182 ? -11.929 -6.951 -4.642 1.00 97.69 182 LEU A C 1
ATOM 1387 O O . LEU A 1 182 ? -11.877 -7.000 -5.871 1.00 97.69 182 LEU A O 1
ATOM 1391 N N . PHE A 1 183 ? -12.538 -5.970 -3.985 1.00 97.44 183 PHE A N 1
ATOM 1392 C CA . PHE A 1 183 ? -12.953 -4.730 -4.627 1.00 97.44 183 PHE A CA 1
ATOM 1393 C C . PHE A 1 183 ? -11.802 -3.730 -4.589 1.00 97.44 183 PHE A C 1
ATOM 1395 O O . PHE A 1 183 ? -11.155 -3.575 -3.554 1.00 97.44 183 PHE A O 1
ATOM 1402 N N . VAL A 1 184 ? -11.575 -3.063 -5.718 1.00 96.94 184 VAL A N 1
ATOM 1403 C CA . VAL A 1 184 ? -10.560 -2.022 -5.886 1.00 96.94 184 VAL A CA 1
ATOM 1404 C C . VAL A 1 184 ? -11.268 -0.747 -6.328 1.00 96.94 184 VAL A C 1
ATOM 1406 O O . VAL A 1 184 ? -12.044 -0.773 -7.283 1.00 96.94 184 VAL A O 1
ATOM 1409 N N . ALA A 1 185 ? -11.039 0.345 -5.606 1.00 95.38 185 ALA A N 1
ATOM 1410 C CA . ALA A 1 185 ? -11.477 1.680 -5.995 1.00 95.38 185 ALA A CA 1
ATOM 1411 C C . ALA A 1 185 ? -10.322 2.413 -6.687 1.00 95.38 185 ALA A C 1
ATOM 1413 O O . ALA A 1 185 ? -9.255 2.558 -6.096 1.00 95.38 185 ALA A O 1
ATOM 1414 N N . GLU A 1 186 ? -10.559 2.870 -7.912 1.00 94.06 186 GLU A N 1
ATOM 1415 C CA . GLU A 1 186 ? -9.635 3.645 -8.753 1.00 94.06 186 GLU A CA 1
ATOM 1416 C C . GLU A 1 186 ? -10.119 5.107 -8.834 1.00 94.06 186 GLU A C 1
ATOM 1418 O O . GLU A 1 186 ? -11.309 5.366 -8.609 1.00 94.06 186 GLU A O 1
ATOM 1423 N N . HIS A 1 187 ? -9.216 6.052 -9.116 1.00 89.12 187 HIS A N 1
ATOM 1424 C CA . HIS A 1 187 ? -9.501 7.490 -9.226 1.00 89.12 187 HIS A CA 1
ATOM 1425 C C . HIS A 1 187 ? -9.206 8.028 -10.628 1.00 89.12 187 HIS A C 1
ATOM 1427 O O . HIS A 1 187 ? -8.065 7.848 -11.103 1.00 89.12 187 HIS A O 1
#

Radius of gyration: 17.23 Å; chains: 1; bounding box: 47×35×46 Å

Foldseek 3Di:
DWDWDDPPPVVDDCPPPDTDTLDDPADCAPQLNAWDWDQAPVQWIKIAAAANDLADDDDPPYQFIWTAHPSRPPIFTQEHQAHRWQEWDAQPVPSKIKTWGAHGPDPDQFDDFTAIAIRPGGPAYAAGPQAGAQGRGDPPCVVVCPPPDHDHGPDGHTHPQAFHYWDQDCDDPDDPVSHSPIDTHTD

Secondary structure (DSSP, 8-state):
--EEE----TTS--TTPPPEEEE--S---STT-----EE-TTS-EEEEE--SSSS--PPTTSSEEEEE-TTS-S-EEEEES------EEE-TTT--EEEEEPPPSSS-SS-SEEEEEE-SSTTEE--TTTEETTTEE-TTTTTTTTT---PPPSEEEEET----EEEE---SSS-GGGTTPEEEE--